Protein AF-A0A7Z7NKB2-F1 (afdb_monomer)

Foldseek 3Di:
DDAAPVRHHDAAQFWWAWPQRDFIWGFHDFFDDPLLCVLQVHDAGFTWIQTPQQGIDTQHPVNCVVTPIGTDGRGCHPVNVPPPDDPPPVVVSVVSNVLPQLFHADDQVCLQVQQADPQAFDDPVCCVNSLFRGHDPVGFGFDPDDPFFWKWFQDPVRDTFIWTFRGWTADPVAIKTWIHTNRTDIGIDHPVRIDTDPPTDDDDPDD

Mean predicted aligned error: 15.04 Å

Radius of gyration: 18.23 Å; Cα contacts (8 Å, |Δi|>4): 408; chains: 1; bounding box: 34×39×53 Å

Structure (mmCIF, N/CA/C/O backbone):
data_AF-A0A7Z7NKB2-F1
#
_entry.id   AF-A0A7Z7NKB2-F1
#
loop_
_atom_site.group_PDB
_atom_site.id
_atom_site.type_symbol
_atom_site.label_atom_id
_atom_site.label_alt_id
_atom_site.label_comp_id
_atom_site.label_asym_id
_atom_site.label_entity_id
_atom_site.label_seq_id
_atom_site.pdbx_PDB_ins_code
_atom_site.Cartn_x
_atom_site.Cartn_y
_atom_site.Cartn_z
_atom_site.occupancy
_atom_site.B_iso_or_equiv
_atom_site.auth_seq_id
_atom_site.auth_comp_id
_atom_site.auth_asym_id
_atom_site.auth_atom_id
_atom_site.pdbx_PDB_model_num
ATOM 1 N N . MET A 1 1 ? -0.019 18.387 18.626 1.00 79.75 1 MET A N 1
ATOM 2 C CA . MET A 1 1 ? -0.125 17.094 19.336 1.00 79.75 1 MET A CA 1
ATOM 3 C C . MET A 1 1 ? -1.423 16.463 18.887 1.00 79.75 1 MET A C 1
ATOM 5 O O . MET A 1 1 ? -2.431 17.154 18.945 1.00 79.75 1 MET A O 1
ATOM 9 N N . PHE A 1 2 ? -1.387 15.232 18.379 1.00 90.69 2 PHE A N 1
ATOM 10 C CA . PHE A 1 2 ? -2.592 14.541 17.922 1.00 90.69 2 PHE A CA 1
ATOM 11 C C . PHE A 1 2 ? -3.387 14.012 19.112 1.00 90.69 2 PHE A C 1
ATOM 13 O O . PHE A 1 2 ? -2.804 13.503 20.074 1.00 90.69 2 PHE A O 1
ATOM 20 N N . THR A 1 3 ? -4.705 14.154 19.047 1.00 93.75 3 THR A N 1
ATOM 21 C CA . THR A 1 3 ? -5.628 13.770 20.115 1.00 93.75 3 THR A CA 1
ATOM 22 C C . THR A 1 3 ? -6.795 12.978 19.552 1.00 93.75 3 THR A C 1
ATOM 24 O O . THR A 1 3 ? -7.215 13.221 18.421 1.00 93.75 3 THR A O 1
ATOM 27 N N . TYR A 1 4 ? -7.343 12.081 20.362 1.00 91.62 4 TYR A N 1
ATOM 28 C CA . TYR A 1 4 ? -8.638 11.461 20.113 1.00 91.62 4 TYR A CA 1
ATOM 29 C C . TYR A 1 4 ? -9.778 12.473 20.298 1.00 91.62 4 TYR A C 1
ATOM 31 O O . TYR A 1 4 ? -9.568 13.604 20.752 1.00 91.62 4 TYR A O 1
ATOM 39 N N . ALA A 1 5 ? -11.003 12.061 19.965 1.00 86.62 5 ALA A N 1
ATOM 40 C CA . ALA A 1 5 ? -12.199 12.899 20.075 1.00 86.62 5 ALA A CA 1
ATOM 41 C C . ALA A 1 5 ? -12.481 13.388 21.510 1.00 86.62 5 ALA A C 1
ATOM 43 O O . ALA A 1 5 ? -13.050 14.462 21.696 1.00 86.62 5 ALA A O 1
ATOM 44 N N . ASP A 1 6 ? -12.052 12.633 22.523 1.00 85.88 6 ASP A N 1
ATOM 45 C CA . ASP A 1 6 ? -12.157 13.011 23.938 1.00 85.88 6 ASP A CA 1
ATOM 46 C C . ASP A 1 6 ? -11.052 13.988 24.398 1.00 85.88 6 ASP A C 1
ATOM 48 O O . ASP A 1 6 ? -11.012 14.390 25.562 1.00 85.88 6 ASP A O 1
ATOM 52 N N . GLY A 1 7 ? -10.153 14.387 23.490 1.00 88.56 7 GLY A N 1
ATOM 53 C CA . GLY A 1 7 ? -9.024 15.276 23.755 1.00 88.56 7 GLY A CA 1
ATOM 54 C C . GLY A 1 7 ? -7.808 14.585 24.373 1.00 88.56 7 GLY A C 1
ATOM 55 O O . GLY A 1 7 ? -6.784 15.239 24.590 1.00 88.56 7 GLY A O 1
ATOM 56 N N . SER A 1 8 ? -7.873 13.280 24.649 1.00 87.75 8 SER A N 1
ATOM 57 C CA . SER A 1 8 ? -6.722 12.532 25.147 1.00 87.75 8 SER A CA 1
ATOM 58 C C . SER A 1 8 ? -5.667 12.348 24.040 1.00 87.75 8 SER A C 1
ATOM 60 O O . SER A 1 8 ? -6.007 12.259 22.859 1.00 87.75 8 SER 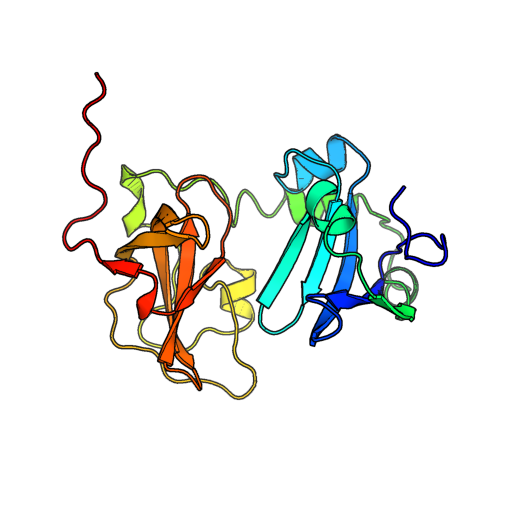A O 1
ATOM 62 N N . PRO A 1 9 ? -4.362 12.360 24.369 1.00 92.00 9 PRO A N 1
ATOM 63 C CA . PRO A 1 9 ? -3.309 12.285 23.361 1.00 92.00 9 PRO A CA 1
ATOM 64 C C . PRO A 1 9 ? -3.196 10.881 22.767 1.00 92.00 9 PRO A C 1
ATOM 66 O O . PRO A 1 9 ? -3.202 9.897 23.508 1.00 92.00 9 PRO A O 1
ATOM 69 N N . ILE A 1 10 ? -2.981 10.818 21.452 1.00 92.75 10 ILE A N 1
ATOM 70 C CA . ILE A 1 10 ? -2.652 9.577 20.738 1.00 92.75 10 ILE A CA 1
ATOM 71 C C . ILE A 1 10 ? -1.242 9.130 21.129 1.00 92.75 10 ILE A C 1
ATOM 73 O O . ILE A 1 10 ? -0.309 9.943 21.139 1.00 92.75 10 ILE A O 1
ATOM 77 N N . LYS A 1 11 ? -1.067 7.843 21.450 1.00 90.00 11 LYS A N 1
ATOM 78 C CA . LYS A 1 11 ? 0.213 7.271 21.887 1.00 90.00 11 LYS A CA 1
ATOM 79 C C . LYS A 1 11 ? 0.580 6.036 21.075 1.00 90.00 11 LYS A C 1
ATOM 81 O O . LYS A 1 11 ? -0.275 5.259 20.671 1.00 90.00 11 LYS A O 1
ATOM 86 N N . ALA A 1 12 ? 1.883 5.823 20.903 1.00 87.56 12 ALA A N 1
ATOM 87 C CA . ALA A 1 12 ? 2.394 4.570 20.360 1.00 87.56 12 ALA A CA 1
ATOM 88 C C . ALA A 1 12 ? 1.979 3.379 21.244 1.00 87.56 12 ALA A C 1
ATOM 90 O O . ALA A 1 12 ? 2.132 3.417 22.468 1.00 87.56 12 ALA A O 1
ATOM 91 N N . GLY A 1 13 ? 1.489 2.322 20.604 1.00 82.44 13 GLY A N 1
ATOM 92 C CA . GLY A 1 13 ? 0.904 1.132 21.214 1.00 82.44 13 GLY A CA 1
ATOM 93 C C . GLY A 1 13 ? -0.619 1.174 21.346 1.00 82.44 13 GLY A C 1
ATOM 94 O O . GLY A 1 13 ? -1.207 0.146 21.669 1.00 82.44 13 GLY A O 1
ATOM 95 N N . ASP A 1 14 ? -1.280 2.309 21.103 1.00 89.56 14 ASP A N 1
ATOM 96 C CA . ASP A 1 14 ? -2.742 2.366 21.169 1.00 89.56 14 ASP A CA 1
ATOM 97 C C . ASP A 1 14 ? -3.372 1.517 20.060 1.00 89.56 14 ASP A C 1
ATOM 99 O O . ASP A 1 14 ? -2.987 1.610 18.895 1.00 89.56 14 ASP A O 1
ATOM 103 N N . SER A 1 15 ? -4.354 0.697 20.429 1.00 89.69 15 SER A N 1
ATOM 104 C CA . SER A 1 15 ? -5.243 0.029 19.484 1.00 89.69 15 SER A CA 1
ATOM 105 C C . SER A 1 15 ? -6.349 0.996 19.086 1.00 89.69 15 SER A C 1
ATOM 107 O O . SER A 1 15 ? -7.015 1.587 19.943 1.00 89.69 15 SER A O 1
ATOM 109 N N . VAL A 1 16 ? -6.534 1.153 17.783 1.00 93.81 16 VAL A N 1
ATOM 110 C CA . VAL A 1 16 ? -7.451 2.120 17.186 1.00 93.81 16 VAL A CA 1
ATOM 111 C C . VAL A 1 16 ? -8.268 1.473 16.075 1.00 93.81 16 VAL A C 1
ATOM 113 O O . VAL A 1 16 ? -7.889 0.426 15.546 1.00 93.81 16 VAL A O 1
ATOM 116 N N . LEU A 1 17 ? -9.370 2.112 15.700 1.00 88.50 17 LEU A N 1
ATOM 117 C CA . LEU A 1 17 ? -10.083 1.818 14.464 1.00 88.50 17 LEU A CA 1
ATOM 118 C C . LEU A 1 17 ? -9.961 3.003 13.500 1.00 88.50 17 LEU A C 1
ATOM 120 O O . LEU A 1 17 ? -10.043 4.166 13.905 1.00 88.50 17 LEU A O 1
ATOM 124 N N . LEU A 1 18 ? -9.750 2.677 12.230 1.00 88.94 18 LEU A N 1
ATOM 125 C CA . LEU A 1 18 ? -9.771 3.567 11.076 1.00 88.94 18 LEU A CA 1
ATOM 126 C C . LEU A 1 18 ? -11.086 3.377 10.303 1.00 88.94 18 LEU A C 1
ATOM 128 O O . LEU A 1 18 ? -11.842 2.444 10.588 1.00 88.94 18 LEU A O 1
ATOM 132 N N . GLU A 1 19 ? -11.320 4.224 9.296 1.00 84.38 19 GLU A N 1
ATOM 133 C CA . GLU A 1 19 ? -12.417 4.065 8.327 1.00 84.38 19 GLU A CA 1
ATOM 134 C C . GLU A 1 19 ? -13.788 3.949 9.020 1.00 84.38 19 GLU A C 1
ATOM 136 O O . GLU A 1 19 ? -14.546 3.007 8.801 1.00 84.38 19 GLU A O 1
ATOM 141 N N . ASN A 1 20 ? -14.089 4.882 9.930 1.00 81.31 20 ASN A N 1
ATOM 142 C CA . ASN A 1 20 ? -15.309 4.896 10.757 1.00 81.31 20 ASN A CA 1
ATOM 143 C C . ASN A 1 20 ? -15.543 3.600 11.553 1.00 81.31 20 ASN A C 1
ATOM 145 O O . ASN A 1 20 ? -16.639 3.030 11.544 1.00 81.31 20 ASN A O 1
ATOM 149 N N . GLY A 1 21 ? -14.498 3.102 12.211 1.00 83.12 21 GLY A N 1
ATOM 150 C CA . GLY A 1 21 ? -14.627 1.959 13.110 1.00 83.12 21 GLY A CA 1
ATOM 151 C C . GLY A 1 21 ? -14.473 0.594 12.431 1.00 83.12 21 GLY A C 1
ATOM 152 O O . GLY A 1 21 ? -14.662 -0.432 13.084 1.00 83.12 21 GLY A O 1
ATOM 153 N N . GLN A 1 22 ? -14.165 0.549 11.132 1.00 82.25 22 GLN A N 1
ATOM 154 C CA . GLN A 1 22 ? -14.171 -0.697 10.361 1.00 82.25 22 GLN A CA 1
ATOM 155 C C . GLN A 1 22 ? -12.828 -1.422 10.371 1.00 82.25 22 GLN A C 1
ATOM 157 O O . GLN A 1 22 ? -12.798 -2.653 10.446 1.00 82.25 22 GLN A O 1
ATOM 162 N N . THR A 1 23 ? -11.727 -0.673 10.328 1.00 84.56 23 THR A N 1
ATOM 163 C CA . THR A 1 23 ? -10.404 -1.252 10.087 1.00 84.56 23 THR A CA 1
ATOM 164 C C . THR A 1 23 ? -9.530 -1.146 11.336 1.00 84.56 23 THR A C 1
ATOM 166 O O . THR A 1 23 ? -9.247 -0.037 11.788 1.00 84.56 23 THR A O 1
ATOM 169 N N . PRO A 1 24 ? -9.091 -2.266 11.939 1.00 86.38 24 PRO A N 1
ATOM 170 C CA . PRO A 1 24 ? -8.261 -2.236 13.137 1.00 86.38 24 PRO A CA 1
ATOM 171 C C . PRO A 1 24 ? -6.824 -1.821 12.822 1.00 86.38 24 PRO A C 1
ATOM 173 O O . PRO A 1 24 ? -6.223 -2.266 11.845 1.00 86.38 24 PRO A O 1
ATOM 176 N N . GLY A 1 25 ? -6.241 -1.012 13.701 1.00 90.19 25 GLY A N 1
ATOM 177 C CA . GLY A 1 25 ? -4.845 -0.605 13.632 1.00 90.19 25 GLY A CA 1
ATOM 178 C C . GLY A 1 25 ? -4.208 -0.483 15.011 1.00 90.19 25 GLY A C 1
ATOM 179 O O . GLY A 1 25 ? -4.882 -0.394 16.034 1.00 90.19 25 GLY A O 1
ATOM 180 N N . THR A 1 26 ? -2.882 -0.483 15.044 1.00 90.94 26 THR A N 1
ATOM 181 C CA . THR A 1 26 ? -2.083 -0.169 16.232 1.00 90.94 26 THR A CA 1
ATOM 182 C C . THR A 1 26 ? -1.174 1.004 15.920 1.00 90.94 26 THR A C 1
ATOM 184 O O . THR A 1 26 ? -0.452 0.973 14.928 1.00 90.94 26 THR A O 1
ATOM 187 N N . VAL A 1 27 ? -1.175 2.032 16.763 1.00 92.19 27 VAL A N 1
ATOM 188 C CA . VAL A 1 27 ? -0.286 3.183 16.597 1.00 92.19 27 VAL A CA 1
ATOM 189 C C . VAL A 1 27 ? 1.160 2.749 16.776 1.00 92.19 27 VAL A C 1
ATOM 191 O O . VAL A 1 27 ? 1.563 2.332 17.857 1.00 92.19 27 VAL A O 1
ATOM 194 N N . GLU A 1 28 ? 1.966 2.883 15.732 1.00 86.44 28 GLU A N 1
ATOM 195 C CA . GLU A 1 28 ? 3.385 2.539 15.776 1.00 86.44 28 GLU A CA 1
ATOM 196 C C . GLU A 1 28 ? 4.234 3.771 16.106 1.00 86.44 28 GLU A C 1
ATOM 198 O O . GLU A 1 28 ? 5.107 3.721 16.975 1.00 86.44 28 GLU A O 1
ATOM 203 N N . LEU A 1 29 ? 3.944 4.905 15.460 1.00 86.44 29 LEU A N 1
ATOM 204 C CA . LEU A 1 29 ? 4.694 6.146 15.637 1.00 86.44 29 LEU A CA 1
ATOM 205 C C . LEU A 1 29 ? 3.790 7.372 15.498 1.00 86.44 29 LEU A C 1
ATOM 207 O O . LEU A 1 29 ? 2.976 7.464 14.587 1.00 86.44 29 LEU A O 1
ATOM 211 N N . VAL A 1 30 ? 3.992 8.357 16.373 1.00 92.62 30 VAL A N 1
ATOM 212 C CA . VAL A 1 30 ? 3.403 9.695 16.243 1.00 92.62 30 VAL A CA 1
ATOM 213 C C . VAL A 1 30 ? 4.506 10.645 15.781 1.00 92.62 30 VAL A C 1
ATOM 215 O O . VAL A 1 30 ? 5.490 10.837 16.498 1.00 92.62 30 VAL A O 1
ATOM 218 N N . VAL A 1 31 ? 4.350 11.205 14.583 1.00 87.56 31 VAL A N 1
ATOM 219 C CA . VAL A 1 31 ? 5.349 12.023 13.885 1.00 87.56 31 VAL A CA 1
ATOM 220 C C . VAL A 1 31 ? 5.038 13.493 14.131 1.00 87.56 31 VAL A C 1
ATOM 222 O O . VAL A 1 31 ? 4.033 14.017 13.652 1.00 87.56 31 VAL A O 1
ATOM 225 N N . LEU A 1 32 ? 5.890 14.147 14.917 1.00 89.00 32 LEU A N 1
ATOM 226 C CA . LEU A 1 32 ? 5.725 15.532 15.366 1.00 89.00 32 LEU A CA 1
ATOM 227 C C . LEU A 1 32 ? 6.924 16.421 15.010 1.00 89.00 32 LEU A C 1
ATOM 229 O O . LEU A 1 32 ? 6.800 17.643 15.064 1.00 89.00 32 LEU A O 1
ATOM 233 N N . MET A 1 33 ? 8.077 15.828 14.689 1.00 87.50 33 MET A N 1
ATOM 234 C CA . MET A 1 33 ? 9.332 16.545 14.465 1.00 87.50 33 MET A CA 1
ATOM 235 C C . MET A 1 33 ? 9.821 16.400 13.017 1.00 87.50 33 MET A C 1
ATOM 237 O O . MET A 1 33 ? 9.766 15.298 12.470 1.00 87.50 33 MET A O 1
ATOM 241 N N . PRO A 1 34 ? 10.432 17.443 12.422 1.00 85.75 34 PRO A N 1
ATOM 242 C CA . PRO A 1 34 ? 11.014 17.356 11.079 1.00 85.75 34 PRO A CA 1
ATOM 243 C C . PRO A 1 34 ? 12.044 16.229 10.907 1.00 85.75 34 PRO A C 1
ATOM 245 O O . PRO A 1 34 ? 12.127 15.622 9.846 1.00 85.75 34 PRO A O 1
ATOM 248 N N . SER A 1 35 ? 12.809 15.901 11.953 1.00 76.25 35 SER A N 1
ATOM 249 C CA . SER A 1 35 ? 13.769 14.790 11.906 1.00 76.25 35 SER A CA 1
ATOM 250 C C . SER A 1 35 ? 13.098 13.417 11.816 1.00 76.25 35 SER A C 1
ATOM 252 O O . SER A 1 35 ? 13.668 12.497 11.244 1.00 76.25 35 SER A O 1
ATOM 254 N N . GLU A 1 36 ? 11.896 13.264 12.378 1.00 83.00 36 GLU A N 1
ATOM 255 C CA . GLU A 1 36 ? 11.105 12.031 12.270 1.00 83.00 36 GLU A CA 1
ATOM 256 C C . GLU A 1 36 ? 10.498 11.912 10.877 1.00 83.00 36 GLU A C 1
ATOM 258 O O . GLU A 1 36 ? 10.548 10.839 10.289 1.00 83.00 36 GLU A O 1
ATOM 263 N N . MET A 1 37 ? 9.998 13.027 10.338 1.00 81.19 37 MET A N 1
ATOM 264 C CA . MET A 1 37 ? 9.485 13.111 8.972 1.00 81.19 37 MET A CA 1
ATOM 265 C C . MET A 1 37 ? 10.546 12.711 7.944 1.00 81.19 37 MET A C 1
ATOM 267 O O . MET A 1 37 ? 10.305 11.846 7.106 1.00 81.19 37 MET A O 1
ATOM 271 N N . GLN A 1 38 ? 11.751 13.282 8.064 1.00 77.12 38 GLN A N 1
ATOM 272 C CA . GLN A 1 38 ? 12.882 12.955 7.198 1.00 77.12 38 GLN A CA 1
ATOM 273 C C . GLN A 1 38 ? 13.283 11.480 7.312 1.00 77.12 38 GLN A C 1
ATOM 275 O O . GLN A 1 38 ? 13.592 10.857 6.302 1.00 77.12 38 GLN A O 1
ATOM 280 N N . ALA A 1 39 ? 13.257 10.917 8.523 1.00 72.06 39 ALA A N 1
ATOM 281 C CA . ALA A 1 39 ? 13.640 9.528 8.756 1.00 72.06 39 ALA A CA 1
ATOM 282 C C . ALA A 1 39 ? 12.693 8.506 8.115 1.00 72.06 39 ALA A C 1
ATOM 284 O O . ALA A 1 39 ? 13.131 7.405 7.800 1.00 72.06 39 ALA A O 1
ATOM 285 N N . ILE A 1 40 ? 11.415 8.849 7.937 1.00 77.62 40 ILE A N 1
ATOM 286 C CA . ILE A 1 40 ? 10.418 7.953 7.332 1.00 77.62 40 ILE A CA 1
ATOM 287 C C . ILE A 1 40 ? 9.974 8.395 5.930 1.00 77.62 40 ILE A C 1
ATOM 289 O O . ILE A 1 40 ? 9.095 7.766 5.350 1.00 77.62 40 ILE A O 1
ATOM 293 N N . GLY A 1 41 ? 10.562 9.467 5.389 1.00 83.44 41 GLY A N 1
ATOM 294 C CA . GLY A 1 41 ? 10.284 9.953 4.037 1.00 83.44 41 GLY A CA 1
ATOM 295 C C . GLY A 1 41 ? 8.895 10.569 3.843 1.00 83.44 41 GLY A C 1
ATOM 296 O O . GLY A 1 41 ? 8.321 10.414 2.771 1.00 83.44 41 GLY A O 1
ATOM 297 N N . VAL A 1 42 ? 8.346 11.251 4.854 1.00 81.25 42 VAL A N 1
ATOM 298 C CA . VAL A 1 42 ? 7.051 11.957 4.754 1.00 81.25 42 VAL A CA 1
ATOM 299 C C . VAL A 1 42 ? 7.236 13.472 4.796 1.00 81.25 42 VAL A C 1
ATOM 301 O O . VAL A 1 42 ? 8.187 13.977 5.390 1.00 81.25 42 VAL A O 1
ATOM 304 N N . GLU A 1 43 ? 6.311 14.209 4.184 1.00 85.50 43 GLU A N 1
ATOM 305 C CA . GLU A 1 43 ? 6.386 15.675 4.069 1.00 85.50 43 GLU A CA 1
ATOM 306 C C . GLU A 1 43 ? 5.582 16.423 5.144 1.00 85.50 43 GLU A C 1
ATOM 308 O O . GLU A 1 43 ? 5.769 17.624 5.333 1.00 85.50 43 GLU A O 1
ATOM 313 N N . GLU A 1 44 ? 4.731 15.721 5.896 1.00 87.44 44 GLU A N 1
ATOM 314 C CA . GLU A 1 44 ? 3.826 16.317 6.884 1.00 87.44 44 GLU A CA 1
ATOM 315 C C . GLU A 1 44 ? 3.914 15.636 8.259 1.00 87.44 44 GLU A C 1
ATOM 317 O O . GLU A 1 44 ? 4.609 14.638 8.452 1.00 87.44 44 GLU A O 1
ATOM 322 N N . LEU A 1 45 ? 3.225 16.212 9.248 1.00 91.25 45 LEU A N 1
ATOM 323 C CA . LEU A 1 45 ? 3.009 15.586 10.551 1.00 91.25 45 LEU A CA 1
ATOM 324 C C . LEU A 1 45 ? 1.879 14.565 10.454 1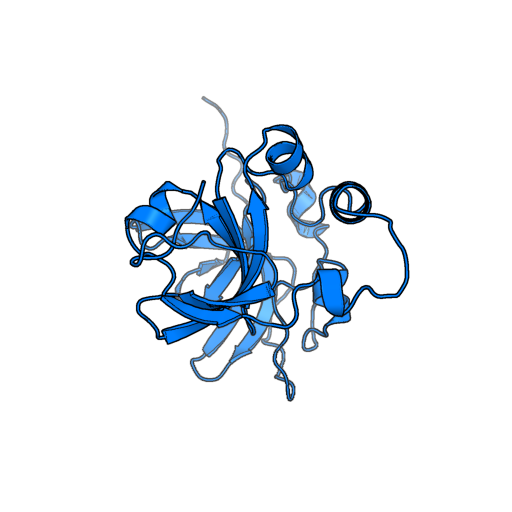.00 91.25 45 LEU A C 1
ATOM 326 O O . LEU A 1 45 ? 0.916 14.762 9.713 1.00 91.25 45 LEU A O 1
ATOM 330 N N . GLY A 1 46 ? 1.945 13.511 11.262 1.00 93.12 46 GLY A N 1
ATOM 331 C CA . GLY A 1 46 ? 0.942 12.458 11.182 1.00 93.12 46 GLY A CA 1
ATOM 332 C C . GLY A 1 46 ? 1.157 11.316 12.154 1.00 93.12 46 GLY A C 1
ATOM 333 O O . GLY A 1 46 ? 1.955 11.394 13.094 1.00 93.12 46 GLY A O 1
ATOM 334 N N . VAL A 1 47 ? 0.423 10.240 11.916 1.00 93.94 47 VAL A N 1
ATOM 335 C CA . VAL A 1 47 ? 0.458 9.021 12.718 1.00 93.94 47 VAL A CA 1
ATOM 336 C C . VAL A 1 47 ? 0.706 7.835 11.794 1.00 93.94 47 VAL A C 1
ATOM 338 O O . VAL A 1 47 ? -0.017 7.639 10.825 1.00 93.94 47 VAL A O 1
ATOM 341 N N . MET A 1 48 ? 1.730 7.043 12.101 1.00 91.56 48 MET A N 1
ATOM 342 C CA . MET A 1 48 ? 1.975 5.748 11.472 1.00 91.56 48 MET A CA 1
ATOM 343 C C . MET A 1 48 ? 1.266 4.662 12.277 1.00 91.56 48 MET A C 1
ATOM 345 O O . MET A 1 48 ? 1.420 4.582 13.501 1.00 91.56 48 MET A O 1
ATOM 349 N N . LEU A 1 49 ? 0.521 3.815 11.581 1.00 90.44 49 LEU A N 1
ATOM 350 C CA . LEU A 1 49 ? -0.253 2.715 12.135 1.00 90.44 49 LEU A CA 1
ATOM 351 C C . LEU A 1 49 ? 0.212 1.400 11.516 1.00 90.44 49 LEU A C 1
ATOM 353 O O . LEU A 1 49 ? 0.501 1.353 10.327 1.00 90.44 49 LEU A O 1
ATOM 357 N N . LEU A 1 50 ? 0.203 0.321 12.290 1.00 84.69 50 LEU A N 1
ATOM 358 C CA . LEU A 1 50 ? 0.218 -1.039 11.769 1.00 84.69 50 LEU A CA 1
ATOM 359 C C . LEU A 1 50 ? -1.225 -1.545 11.711 1.00 84.69 50 LEU A C 1
ATOM 361 O O . LEU A 1 50 ? -1.860 -1.702 12.752 1.00 84.69 50 LEU A O 1
ATOM 365 N N . SER A 1 51 ? -1.744 -1.802 10.518 1.00 83.62 51 SER A N 1
ATOM 366 C CA . SER A 1 51 ? -3.106 -2.284 10.291 1.00 83.62 51 SER A CA 1
ATOM 367 C C . SER A 1 51 ? -3.068 -3.542 9.424 1.00 83.62 51 SER A C 1
ATOM 369 O O . SER A 1 51 ? -2.984 -3.452 8.203 1.00 83.62 51 SER A O 1
ATOM 371 N N . PRO A 1 52 ? -3.058 -4.747 10.016 1.00 69.69 52 PRO A N 1
ATOM 372 C CA . PRO A 1 52 ? -3.178 -5.981 9.248 1.00 69.69 52 PRO A CA 1
ATOM 373 C C . PRO A 1 52 ? -4.537 -6.059 8.529 1.00 69.69 52 PRO A C 1
ATOM 375 O O . PRO A 1 52 ? -5.550 -5.706 9.134 1.00 69.69 52 PRO A O 1
ATOM 378 N N . PRO A 1 53 ? -4.598 -6.572 7.285 1.00 64.81 53 PRO A N 1
ATOM 379 C CA . PRO A 1 53 ? -3.505 -7.137 6.475 1.00 64.81 53 PRO A CA 1
ATOM 380 C C . PRO A 1 53 ? -2.686 -6.100 5.677 1.00 64.81 53 PRO A C 1
ATOM 382 O O . PRO A 1 53 ? -1.742 -6.470 4.986 1.00 64.81 53 PRO A O 1
ATOM 385 N N . PHE A 1 54 ? -3.037 -4.818 5.765 1.00 71.62 54 PHE A N 1
ATOM 386 C CA . PHE A 1 54 ? -2.514 -3.715 4.949 1.00 71.62 54 PHE A CA 1
ATOM 387 C C . PHE A 1 54 ? -1.088 -3.264 5.307 1.00 71.62 54 PHE A C 1
ATOM 389 O O . PHE A 1 54 ? -0.466 -2.522 4.554 1.00 71.62 54 PHE A O 1
ATOM 396 N N . GLY A 1 55 ? -0.549 -3.711 6.443 1.00 81.50 55 GLY A N 1
ATOM 397 C CA . GLY A 1 55 ? 0.803 -3.362 6.876 1.00 81.50 55 GLY A CA 1
ATOM 398 C C . GLY A 1 55 ? 0.861 -1.973 7.510 1.00 81.50 55 GLY A C 1
ATOM 399 O O . GLY A 1 55 ? 0.035 -1.648 8.362 1.00 81.50 55 GLY A O 1
ATOM 400 N N . ARG A 1 56 ? 1.881 -1.178 7.166 1.00 83.62 56 ARG A N 1
ATOM 401 C CA . ARG A 1 56 ? 2.081 0.163 7.733 1.00 83.62 56 ARG A CA 1
ATOM 402 C C . ARG A 1 56 ? 1.329 1.217 6.928 1.00 83.62 56 ARG A C 1
ATOM 404 O O . ARG A 1 56 ? 1.562 1.356 5.734 1.00 83.62 56 ARG A O 1
ATOM 411 N N . VAL A 1 57 ? 0.493 1.995 7.603 1.00 87.44 57 VAL A N 1
ATOM 412 C CA . VAL A 1 57 ? -0.324 3.062 7.021 1.00 87.44 57 VAL A CA 1
ATOM 413 C C . VAL A 1 57 ? 0.054 4.383 7.675 1.00 87.44 57 VAL A C 1
ATOM 415 O O . VAL A 1 57 ? -0.023 4.523 8.897 1.00 87.44 57 VAL A O 1
ATOM 418 N N . TYR A 1 58 ? 0.457 5.363 6.868 1.00 92.06 58 TYR A N 1
ATOM 419 C CA . TYR A 1 58 ? 0.748 6.709 7.344 1.00 92.06 58 TYR A CA 1
ATOM 420 C C . TYR A 1 58 ? -0.457 7.626 7.131 1.00 92.06 58 TYR A C 1
ATOM 422 O O . TYR A 1 58 ? -0.886 7.844 6.000 1.00 92.06 58 TYR A O 1
ATOM 430 N N . LEU A 1 59 ? -0.980 8.185 8.220 1.00 91.94 59 LEU A N 1
ATOM 431 C CA . LEU A 1 59 ? -2.091 9.128 8.201 1.00 91.94 59 LEU A CA 1
ATOM 432 C C . LEU A 1 59 ? -1.582 10.549 8.481 1.00 91.94 59 LEU A C 1
ATOM 434 O O . LEU A 1 59 ? -1.241 10.850 9.632 1.00 91.94 59 LEU A O 1
ATOM 438 N N . PRO A 1 60 ? -1.537 11.437 7.472 1.00 92.12 60 PRO A N 1
ATOM 439 C CA . PRO A 1 60 ? -1.176 12.834 7.678 1.00 92.12 60 PRO A CA 1
ATOM 440 C C . PRO A 1 60 ? -2.249 13.572 8.489 1.00 9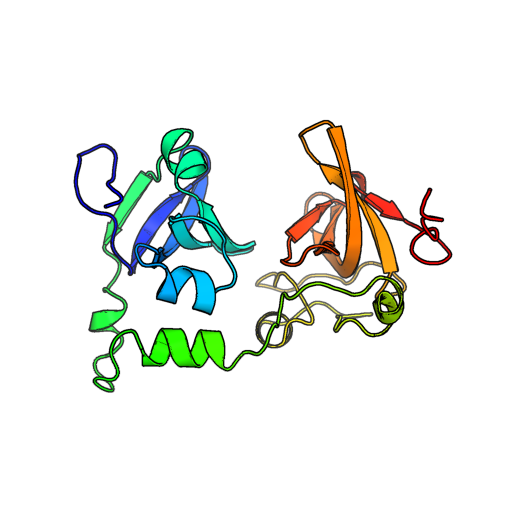2.12 60 PRO A C 1
ATOM 442 O O . PRO A 1 60 ? -3.408 13.153 8.572 1.00 92.12 60 PRO A O 1
ATOM 445 N N . GLU A 1 61 ? -1.881 14.717 9.063 1.00 90.88 61 GLU A N 1
ATOM 446 C CA . GLU A 1 61 ? -2.765 15.526 9.906 1.00 90.88 61 GLU A CA 1
ATOM 447 C C . GLU A 1 61 ? -4.100 15.862 9.234 1.00 90.88 61 GLU A C 1
ATOM 449 O O . GLU A 1 61 ? -5.150 15.790 9.876 1.00 90.88 61 GLU A O 1
ATOM 454 N N . TRP A 1 62 ? -4.087 16.212 7.946 1.00 89.81 62 TRP A N 1
ATOM 455 C CA . TRP A 1 62 ? -5.318 16.541 7.231 1.00 89.81 62 TRP A CA 1
ATOM 456 C C . TRP A 1 62 ? -6.283 15.347 7.166 1.00 89.81 62 TRP A C 1
ATOM 458 O O . TRP A 1 62 ? -7.495 15.549 7.267 1.00 89.81 62 TRP A O 1
ATOM 468 N N . SER A 1 63 ? -5.762 14.120 7.052 1.00 89.69 63 SER A N 1
ATOM 469 C CA . SER A 1 63 ? -6.561 12.890 7.012 1.00 89.69 63 SER A CA 1
ATOM 470 C C . SER A 1 63 ? -7.205 12.643 8.369 1.00 89.69 63 SER A C 1
ATOM 472 O O . SER A 1 63 ? -8.417 12.482 8.456 1.00 89.69 63 SER A O 1
ATOM 474 N N . LEU A 1 64 ? -6.414 12.743 9.441 1.00 89.19 64 LEU A N 1
ATOM 475 C CA . LEU A 1 64 ? -6.875 12.568 10.822 1.00 89.19 64 LEU A CA 1
ATOM 476 C C . LEU A 1 64 ? -7.926 13.607 11.243 1.00 89.19 64 LEU A C 1
ATOM 478 O O . LEU A 1 64 ? -8.747 13.344 12.117 1.00 89.19 64 LEU A O 1
ATOM 482 N N . ARG A 1 65 ? -7.915 14.804 10.641 1.00 86.88 65 ARG A N 1
ATOM 483 C CA . ARG A 1 65 ? -8.944 15.830 10.877 1.00 86.88 65 ARG A CA 1
ATOM 484 C C . ARG A 1 65 ? -10.269 15.516 10.188 1.00 86.88 65 ARG A C 1
ATOM 486 O O . ARG A 1 65 ? -11.310 15.938 10.685 1.00 86.88 65 ARG A O 1
ATOM 493 N N . ARG A 1 66 ? -10.231 14.854 9.030 1.00 87.44 66 ARG A N 1
ATOM 494 C CA . ARG A 1 66 ? -11.438 14.456 8.291 1.00 87.44 66 ARG A CA 1
ATOM 495 C C . ARG A 1 66 ? -12.041 13.185 8.868 1.00 87.44 66 ARG A C 1
ATOM 497 O O . ARG A 1 66 ? -13.257 13.111 8.996 1.00 87.44 66 ARG A O 1
ATOM 504 N N . GLU A 1 67 ? -11.184 12.240 9.226 1.00 88.69 67 GLU A N 1
ATOM 505 C CA . GLU A 1 67 ? -11.560 10.939 9.758 1.00 88.69 67 GLU A CA 1
ATOM 506 C C . GLU A 1 67 ? -10.681 10.617 10.978 1.00 88.69 67 GLU A C 1
ATOM 508 O O . GLU A 1 67 ? -9.580 10.073 10.848 1.00 88.69 67 GLU A O 1
ATOM 513 N N . PRO A 1 68 ? -11.116 11.044 12.178 1.00 90.69 68 PRO A N 1
ATOM 514 C CA . PRO A 1 68 ? -10.376 10.807 13.407 1.00 90.69 68 PRO A CA 1
ATOM 515 C C . PRO A 1 68 ? -10.300 9.321 13.745 1.00 90.69 68 PRO A C 1
ATOM 517 O O . PRO A 1 68 ? -11.265 8.582 13.571 1.00 90.69 68 PRO A O 1
ATOM 520 N N . LEU A 1 69 ? -9.170 8.907 14.314 1.00 93.06 69 LEU A N 1
ATOM 521 C CA . LEU A 1 69 ? -9.016 7.559 14.852 1.00 93.06 69 LEU A CA 1
ATOM 522 C C . LEU A 1 69 ? -9.956 7.338 16.035 1.00 93.06 69 LEU A C 1
ATOM 524 O O . LEU A 1 69 ? -10.019 8.160 16.956 1.00 93.06 69 LEU A O 1
ATOM 528 N N . GLU A 1 70 ? -10.627 6.192 16.045 1.00 91.81 70 GLU A N 1
ATOM 529 C CA . GLU A 1 70 ? -11.423 5.760 17.186 1.00 91.81 70 GLU A CA 1
ATOM 530 C C . GLU A 1 70 ? -10.542 4.968 18.148 1.00 91.81 70 GLU A C 1
ATOM 532 O O . GLU A 1 70 ? -9.948 3.953 17.788 1.00 91.81 70 GLU A O 1
ATOM 537 N N . PHE A 1 71 ? -10.439 5.438 19.388 1.00 92.88 71 PHE A N 1
ATOM 538 C CA . PHE A 1 71 ? -9.689 4.742 20.426 1.00 92.88 71 PHE A CA 1
ATOM 539 C C . PHE A 1 71 ? -10.417 3.463 20.859 1.00 92.88 71 PHE A C 1
ATOM 541 O O . PHE A 1 71 ? -11.589 3.512 21.231 1.00 92.88 71 PHE A O 1
ATOM 548 N N . VAL A 1 72 ? -9.707 2.331 20.875 1.00 89.06 72 VAL A N 1
ATOM 549 C CA . VAL A 1 72 ? -10.233 1.050 21.378 1.00 89.06 72 VAL A CA 1
ATOM 550 C C . VAL A 1 72 ? -9.658 0.741 22.751 1.00 89.06 72 VAL A C 1
ATOM 552 O O . VAL A 1 72 ? -10.388 0.509 23.715 1.00 89.06 72 VAL A O 1
ATOM 555 N N . SER A 1 73 ? -8.333 0.703 22.844 1.00 84.06 73 SER A N 1
ATOM 556 C CA . SER A 1 73 ? -7.630 0.386 24.079 1.00 84.06 73 SER A CA 1
ATOM 557 C C . SER A 1 73 ? -6.183 0.845 24.004 1.00 84.06 73 SER A C 1
ATOM 559 O O . SER A 1 73 ? -5.593 0.986 22.934 1.00 84.06 73 SER A O 1
ATOM 561 N N . HIS A 1 74 ? -5.572 1.038 25.167 1.00 81.50 74 HIS A N 1
ATOM 562 C CA . HIS A 1 74 ? -4.122 1.071 25.229 1.00 81.50 74 HIS A CA 1
ATOM 563 C C . HIS A 1 74 ? -3.627 -0.363 25.043 1.00 81.50 74 HIS A C 1
ATOM 565 O O . HIS A 1 74 ? -3.963 -1.242 25.842 1.00 81.50 74 HIS A O 1
ATOM 571 N N . GLY A 1 75 ? -2.823 -0.613 24.012 1.00 61.16 75 GLY A N 1
ATOM 572 C CA . GLY A 1 75 ? -1.982 -1.800 24.011 1.00 61.16 75 GLY A CA 1
ATOM 573 C C . GLY A 1 75 ? -0.929 -1.685 25.117 1.00 61.16 75 GLY A C 1
ATOM 574 O O . GLY A 1 75 ? -0.725 -0.596 25.675 1.00 61.16 75 GLY A O 1
ATOM 575 N N . PRO A 1 76 ? -0.218 -2.776 25.455 1.00 50.47 76 PRO A N 1
ATOM 576 C CA . PRO A 1 76 ? 1.048 -2.612 26.147 1.00 50.47 76 PRO A CA 1
ATOM 577 C C . PRO A 1 76 ? 1.847 -1.621 25.307 1.00 50.47 76 PRO A C 1
ATOM 579 O O . PRO A 1 76 ? 2.068 -1.856 24.119 1.00 50.47 76 PRO A O 1
ATOM 582 N N . SER A 1 77 ? 2.197 -0.471 25.892 1.00 44.38 77 SER A N 1
ATOM 583 C CA . SER A 1 77 ? 3.021 0.511 25.187 1.00 44.38 77 SER A CA 1
ATOM 584 C C . SER A 1 77 ? 4.184 -0.248 24.546 1.00 44.38 77 SER A C 1
ATOM 586 O O . SER A 1 77 ? 4.706 -1.177 25.169 1.00 44.38 77 SER A O 1
ATOM 588 N N . ALA A 1 78 ? 4.621 0.110 23.340 1.00 42.88 78 ALA A N 1
ATOM 589 C CA . ALA A 1 78 ? 5.844 -0.484 22.791 1.00 42.88 78 ALA A CA 1
ATOM 590 C C . ALA A 1 78 ? 6.999 -0.413 23.827 1.00 42.88 78 ALA A C 1
ATOM 592 O O . ALA A 1 78 ? 7.822 -1.314 23.912 1.00 42.88 78 ALA A O 1
ATOM 593 N N . LEU A 1 79 ? 6.960 0.575 24.733 1.00 38.25 79 LEU A N 1
ATOM 594 C CA . LEU A 1 79 ? 7.822 0.727 25.913 1.00 38.25 79 LEU A CA 1
ATOM 595 C C . LEU A 1 79 ? 7.729 -0.386 26.989 1.00 38.25 79 LEU A C 1
ATOM 597 O O . LEU A 1 79 ? 8.665 -0.532 27.765 1.00 38.25 79 LEU A O 1
ATOM 601 N N . GLN A 1 80 ? 6.645 -1.159 27.083 1.00 38.38 80 GLN A N 1
ATOM 602 C CA . GLN A 1 80 ? 6.471 -2.257 28.052 1.00 38.38 80 GLN A CA 1
ATOM 603 C C . GLN A 1 80 ? 6.844 -3.632 27.489 1.00 38.38 80 GLN A C 1
ATOM 605 O O . GLN A 1 80 ? 7.306 -4.481 28.246 1.00 38.38 80 GLN A O 1
ATOM 610 N N . LEU A 1 81 ? 6.694 -3.854 26.179 1.00 40.66 81 LEU A N 1
ATOM 611 C CA . LEU A 1 81 ? 7.232 -5.053 25.517 1.00 40.66 81 LEU A CA 1
ATOM 612 C C . LEU A 1 81 ? 8.761 -4.967 25.348 1.00 40.66 81 LEU A C 1
ATOM 614 O O . LEU A 1 81 ? 9.434 -5.991 25.275 1.00 40.66 81 LEU A O 1
ATOM 618 N N . ILE A 1 82 ? 9.317 -3.752 25.392 1.00 41.28 82 ILE A N 1
ATOM 619 C CA . ILE A 1 82 ? 10.755 -3.455 25.398 1.00 41.28 82 ILE A CA 1
ATOM 620 C C . ILE A 1 82 ? 11.234 -3.245 26.851 1.00 41.28 82 ILE A C 1
ATOM 622 O O . ILE A 1 82 ? 11.805 -2.223 27.213 1.00 41.28 82 ILE A O 1
ATOM 626 N N . GLN A 1 83 ? 11.025 -4.237 27.723 1.00 36.91 83 GLN A N 1
ATOM 627 C CA . GLN A 1 83 ? 11.898 -4.432 28.898 1.00 36.91 83 GLN A CA 1
ATOM 628 C C . GLN A 1 83 ? 13.117 -5.306 28.548 1.00 36.91 83 GLN A C 1
ATOM 630 O O . GLN A 1 83 ? 13.673 -6.003 29.394 1.00 36.91 83 GLN A O 1
ATOM 635 N N . ALA A 1 84 ? 13.565 -5.225 27.294 1.00 37.47 84 ALA A N 1
ATOM 636 C CA . ALA A 1 84 ? 14.905 -5.588 26.870 1.00 37.47 84 ALA A CA 1
ATOM 637 C C . ALA A 1 84 ? 15.469 -4.429 26.031 1.00 37.47 84 ALA A C 1
ATOM 639 O O . ALA A 1 84 ? 15.227 -4.325 24.835 1.00 37.47 84 ALA A O 1
ATOM 640 N N . ASP A 1 85 ? 16.230 -3.591 26.730 1.00 42.34 85 ASP A N 1
ATOM 641 C CA . ASP A 1 85 ? 17.162 -2.571 26.245 1.00 42.34 85 ASP A CA 1
ATOM 642 C C . ASP A 1 85 ? 16.652 -1.137 25.979 1.00 42.34 85 ASP A C 1
ATOM 644 O O . ASP A 1 85 ? 15.641 -0.862 25.340 1.00 42.34 85 ASP A O 1
ATOM 648 N N . ALA A 1 86 ? 17.409 -0.185 26.521 1.00 38.88 86 ALA A N 1
ATOM 649 C CA . ALA A 1 86 ? 17.059 1.213 26.755 1.00 38.88 86 ALA A CA 1
ATOM 650 C C . ALA A 1 86 ? 17.428 2.152 25.582 1.00 38.88 86 ALA A C 1
ATOM 652 O O . ALA A 1 86 ? 17.826 3.299 25.797 1.00 38.88 86 ALA A O 1
ATOM 653 N N . ALA A 1 87 ? 17.279 1.704 24.330 1.00 44.12 87 ALA A N 1
ATOM 654 C CA . ALA A 1 87 ? 17.625 2.462 23.114 1.00 44.12 87 ALA A CA 1
ATOM 655 C C . ALA A 1 87 ? 16.396 3.157 22.483 1.00 44.12 87 ALA A C 1
ATOM 657 O O . ALA A 1 87 ? 15.965 2.907 21.358 1.00 44.12 87 ALA A O 1
ATOM 658 N N . SER A 1 88 ? 15.818 4.048 23.278 1.00 58.62 88 SER A N 1
ATOM 659 C CA . SER A 1 88 ? 14.564 4.777 23.073 1.00 58.62 88 SER A CA 1
ATOM 660 C C . SER A 1 88 ? 14.532 5.611 21.783 1.00 58.62 88 SER A C 1
ATOM 662 O O . SER A 1 88 ? 15.324 6.538 21.641 1.00 58.62 88 SER A O 1
ATOM 664 N N . LYS A 1 89 ? 13.565 5.346 20.889 1.00 49.34 89 LYS A N 1
ATOM 665 C CA . LYS A 1 89 ? 13.135 6.162 19.724 1.00 49.34 89 LYS A CA 1
ATOM 666 C C . LYS A 1 89 ? 14.172 6.415 18.620 1.00 49.34 89 LYS A C 1
ATOM 668 O O . LYS A 1 89 ? 13.855 6.22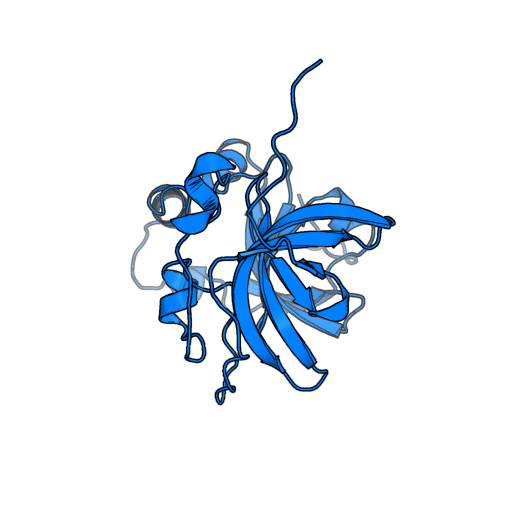5 17.455 1.00 49.34 89 LYS A O 1
ATOM 673 N N . LEU A 1 90 ? 15.402 6.781 18.959 1.00 45.84 90 LEU A N 1
ATOM 674 C CA . LEU A 1 90 ? 16.506 6.934 18.020 1.00 45.84 90 LEU A CA 1
ATOM 675 C C . LEU A 1 90 ? 16.923 5.587 17.421 1.00 45.84 90 LEU A C 1
ATOM 677 O O . LEU A 1 90 ? 17.219 5.550 16.241 1.00 45.84 90 LEU A O 1
ATOM 681 N N . GLY A 1 91 ? 16.868 4.487 18.181 1.00 49.25 91 GLY A N 1
ATOM 682 C CA . GLY A 1 91 ? 17.095 3.141 17.642 1.00 49.25 91 GLY A CA 1
ATOM 683 C C . GLY A 1 91 ? 16.019 2.719 16.638 1.00 49.25 91 GLY A C 1
ATOM 684 O O . GLY A 1 91 ? 16.335 2.117 15.620 1.00 49.25 91 GLY A O 1
ATOM 685 N N . LEU A 1 92 ? 14.761 3.122 16.864 1.00 50.88 92 LEU A N 1
ATOM 686 C CA . LEU A 1 92 ? 13.671 2.936 15.901 1.00 50.88 92 LEU A CA 1
ATOM 687 C C . LEU A 1 92 ? 13.893 3.804 14.653 1.00 50.88 92 LEU A C 1
ATOM 689 O O . LEU A 1 92 ? 13.818 3.303 13.544 1.00 50.88 92 LEU A O 1
ATOM 693 N N . ILE A 1 93 ? 14.233 5.085 14.826 1.00 48.09 93 ILE A N 1
ATOM 694 C CA . ILE A 1 93 ? 14.552 6.024 13.736 1.00 48.09 93 ILE A CA 1
ATOM 695 C C . ILE A 1 93 ? 15.791 5.584 12.946 1.00 48.09 93 ILE A C 1
ATOM 697 O O . ILE A 1 93 ? 15.828 5.752 11.737 1.00 48.09 93 ILE A O 1
ATOM 701 N N . GLN A 1 94 ? 16.794 5.005 13.603 1.00 46.81 94 GLN A N 1
ATOM 702 C CA . GLN A 1 94 ? 17.996 4.467 12.969 1.00 46.81 94 GLN A CA 1
ATOM 703 C C . GLN A 1 94 ? 17.722 3.128 12.288 1.00 46.81 94 GLN A C 1
ATOM 705 O O . GLN A 1 94 ? 18.272 2.901 11.225 1.00 46.81 94 GLN A O 1
ATOM 710 N N . ALA A 1 95 ? 16.851 2.271 12.826 1.00 46.38 95 ALA A N 1
ATOM 711 C CA . ALA A 1 95 ? 16.384 1.080 12.118 1.00 46.38 95 ALA A CA 1
ATOM 712 C C . ALA A 1 95 ? 15.535 1.454 10.888 1.00 46.38 95 ALA A C 1
ATOM 714 O O . ALA A 1 95 ? 15.705 0.863 9.828 1.00 46.38 95 ALA A O 1
ATOM 715 N N . LEU A 1 96 ? 14.684 2.480 11.001 1.00 47.41 96 LEU A N 1
ATOM 716 C CA . LEU A 1 96 ? 13.903 3.043 9.893 1.00 47.41 96 LEU A CA 1
ATOM 717 C C . LEU A 1 96 ? 14.800 3.741 8.856 1.00 47.41 96 LEU A C 1
ATOM 719 O O . LEU A 1 96 ? 14.589 3.572 7.663 1.00 47.41 96 LEU A O 1
ATOM 723 N N . GLY A 1 97 ? 15.831 4.462 9.302 1.00 40.28 97 GLY A N 1
ATOM 724 C CA . GLY A 1 97 ? 16.801 5.154 8.451 1.00 40.28 97 GLY A CA 1
ATOM 725 C C . GLY A 1 97 ? 17.918 4.266 7.889 1.00 40.28 97 GLY A C 1
ATOM 726 O O . GLY A 1 97 ? 18.567 4.666 6.934 1.00 40.28 97 GLY A O 1
ATOM 727 N N . ALA A 1 98 ? 18.151 3.078 8.455 1.00 43.62 98 ALA A N 1
ATOM 728 C CA . ALA A 1 98 ? 19.093 2.080 7.936 1.00 43.62 98 ALA A CA 1
ATOM 729 C C . ALA A 1 98 ? 18.431 1.079 6.969 1.00 43.62 98 ALA A C 1
ATOM 731 O O . ALA A 1 98 ? 19.134 0.330 6.294 1.00 43.62 98 ALA A O 1
ATOM 732 N N . MET A 1 99 ? 17.094 1.074 6.866 1.00 44.31 99 MET A N 1
ATOM 733 C CA . MET A 1 99 ? 16.354 0.464 5.756 1.00 44.31 99 MET A CA 1
ATOM 734 C C . MET A 1 99 ? 16.341 1.440 4.573 1.00 44.31 99 MET A C 1
ATOM 736 O O . MET A 1 99 ? 15.296 2.002 4.248 1.00 44.31 99 MET A O 1
ATOM 740 N N . ASP A 1 100 ? 17.510 1.681 3.970 1.00 45.19 100 ASP A N 1
ATOM 741 C CA . ASP A 1 100 ? 17.679 2.588 2.830 1.00 45.19 100 ASP A CA 1
ATOM 742 C C . ASP A 1 100 ? 16.550 2.402 1.804 1.00 45.19 100 ASP A C 1
ATOM 744 O O . ASP A 1 100 ? 16.478 1.409 1.083 1.00 45.19 100 ASP A O 1
ATOM 748 N N . ASN A 1 101 ? 15.648 3.384 1.766 1.00 64.31 101 ASN A N 1
ATOM 749 C CA . ASN A 1 101 ? 14.718 3.642 0.678 1.00 64.31 101 ASN A CA 1
ATOM 750 C C . ASN A 1 101 ? 13.893 2.427 0.201 1.00 64.31 101 ASN A C 1
ATOM 752 O O . ASN A 1 101 ? 13.621 2.318 -0.998 1.00 64.31 101 ASN A O 1
ATOM 756 N N . LEU A 1 102 ? 13.469 1.528 1.110 1.00 69.38 102 LEU A N 1
ATOM 757 C CA . LEU A 1 102 ? 12.710 0.319 0.742 1.00 69.38 102 LEU A CA 1
ATOM 758 C C . LEU A 1 102 ? 11.539 0.665 -0.178 1.00 69.38 102 LEU A C 1
ATOM 760 O O . LEU A 1 102 ? 11.348 0.022 -1.203 1.00 69.38 102 LEU A O 1
ATOM 764 N N . TRP A 1 103 ? 10.827 1.745 0.153 1.00 81.06 103 TRP A N 1
ATOM 765 C CA . TRP A 1 103 ? 9.703 2.298 -0.600 1.00 81.06 103 TRP A CA 1
ATOM 766 C C . TRP A 1 103 ? 10.047 3.619 -1.296 1.00 81.06 103 TRP A C 1
ATOM 768 O O . TRP A 1 103 ? 9.196 4.476 -1.479 1.00 81.06 103 TRP A O 1
ATOM 778 N N . GLY A 1 104 ? 11.305 3.808 -1.681 1.00 81.38 104 GLY A N 1
ATOM 779 C CA . GLY A 1 104 ? 11.756 5.006 -2.376 1.00 81.38 104 GLY A CA 1
ATOM 780 C C . GLY A 1 104 ? 11.133 5.230 -3.746 1.00 81.38 104 GLY A C 1
ATOM 781 O O . GLY A 1 104 ? 10.465 4.360 -4.309 1.00 81.38 104 GLY A O 1
ATOM 782 N N . ARG A 1 105 ? 11.416 6.402 -4.317 1.00 85.62 105 ARG A N 1
ATOM 783 C CA . ARG A 1 105 ? 11.136 6.703 -5.726 1.00 85.62 105 ARG A CA 1
ATOM 784 C C . ARG A 1 105 ? 11.656 5.580 -6.627 1.00 85.62 105 ARG A C 1
ATOM 786 O O . ARG A 1 105 ? 12.793 5.135 -6.476 1.00 85.62 105 ARG A O 1
ATOM 793 N N . VAL A 1 106 ? 10.835 5.177 -7.591 1.00 85.06 106 VAL A N 1
ATOM 794 C CA . VAL A 1 106 ? 11.236 4.257 -8.657 1.00 85.06 106 VAL A CA 1
ATOM 795 C C . VAL A 1 106 ? 11.573 5.089 -9.887 1.00 85.06 106 VAL A C 1
ATOM 797 O O . VAL A 1 106 ? 10.769 5.899 -10.343 1.00 85.06 106 VAL A O 1
ATOM 800 N N . GLU A 1 107 ? 12.773 4.916 -10.430 1.00 86.75 107 GLU A N 1
ATOM 801 C CA . GLU A 1 107 ? 13.129 5.536 -11.704 1.00 86.75 107 GLU A CA 1
ATOM 802 C C . GLU A 1 107 ? 12.425 4.806 -12.851 1.00 86.75 107 GLU A C 1
ATOM 804 O O . GLU A 1 107 ? 12.503 3.580 -12.942 1.00 86.75 107 GLU A O 1
ATOM 809 N N . GLU A 1 108 ? 11.784 5.553 -13.759 1.00 86.50 108 GLU A N 1
ATOM 810 C CA . GLU A 1 108 ? 11.074 4.982 -14.913 1.00 86.50 108 GLU A CA 1
ATOM 811 C C . GLU A 1 108 ? 11.948 4.013 -15.709 1.00 86.50 108 GLU A C 1
ATOM 813 O O . GLU A 1 108 ? 11.466 2.970 -16.114 1.00 86.50 108 GLU A O 1
ATOM 818 N N . ALA A 1 109 ? 13.237 4.302 -15.897 1.00 87.12 109 ALA A N 1
ATOM 819 C CA . ALA A 1 109 ? 14.145 3.432 -16.646 1.00 87.12 109 ALA A CA 1
ATOM 820 C C . ALA A 1 109 ? 14.489 2.113 -15.922 1.00 87.12 109 ALA A C 1
ATOM 822 O O . ALA A 1 109 ? 14.932 1.160 -16.561 1.00 87.12 109 ALA A O 1
ATOM 823 N N . CYS A 1 110 ? 14.284 2.049 -14.606 1.00 87.94 110 CYS A N 1
ATOM 824 C CA . CYS A 1 110 ? 14.713 0.950 -13.740 1.00 87.94 110 CYS A CA 1
ATOM 825 C C . CYS A 1 110 ? 13.544 0.069 -13.265 1.00 87.94 110 CYS A C 1
ATOM 827 O O . CYS A 1 110 ? 13.756 -0.830 -12.448 1.00 87.94 110 CYS A O 1
ATOM 829 N N . TRP A 1 111 ? 12.324 0.286 -13.774 1.00 92.38 111 TRP A N 1
ATOM 830 C CA . TRP A 1 111 ? 11.105 -0.403 -13.327 1.00 92.38 111 TRP A CA 1
ATOM 831 C C . TRP A 1 111 ? 11.228 -1.935 -13.313 1.00 92.38 111 TRP A C 1
ATOM 833 O O . TRP A 1 111 ? 10.730 -2.592 -12.402 1.00 92.38 111 TRP A O 1
ATOM 843 N N . SER A 1 112 ? 11.936 -2.518 -14.285 1.00 93.31 112 SER A N 1
ATOM 844 C CA . SER A 1 112 ? 12.083 -3.972 -14.424 1.00 93.31 112 SER A CA 1
ATOM 845 C C . SER A 1 112 ? 12.991 -4.600 -13.365 1.00 93.31 112 SER A C 1
ATOM 847 O O . SER A 1 112 ? 13.049 -5.820 -13.247 1.00 93.31 112 SER A O 1
ATOM 849 N N . SER A 1 113 ? 13.731 -3.776 -12.622 1.00 91.69 113 SER A N 1
ATOM 850 C CA . SER A 1 113 ? 14.647 -4.204 -11.559 1.00 91.69 113 SER A CA 1
ATOM 851 C C . SER A 1 113 ? 14.051 -4.075 -10.156 1.00 91.69 113 SER A C 1
ATOM 853 O O . SER A 1 113 ? 14.704 -4.441 -9.180 1.00 91.69 113 SER A O 1
ATOM 855 N N . VAL A 1 114 ? 12.818 -3.566 -10.044 1.00 92.19 114 VAL A N 1
ATOM 856 C CA . VAL A 1 114 ? 12.144 -3.393 -8.755 1.00 92.19 114 VAL A CA 1
ATOM 857 C C . VAL A 1 114 ? 11.974 -4.762 -8.071 1.00 92.19 114 VAL A C 1
ATOM 859 O O . VAL A 1 114 ? 11.516 -5.716 -8.717 1.00 92.19 114 VAL A O 1
ATOM 862 N N . PRO A 1 115 ? 12.338 -4.891 -6.778 1.00 93.94 115 PRO A N 1
ATOM 863 C CA . PRO A 1 115 ? 12.110 -6.113 -6.013 1.00 93.94 115 PRO A CA 1
ATOM 864 C C . PRO A 1 115 ? 10.631 -6.513 -6.031 1.00 93.94 115 PRO A C 1
ATOM 866 O O . PRO A 1 115 ? 9.756 -5.676 -5.822 1.00 93.94 115 PRO A O 1
ATOM 869 N N . HIS A 1 116 ? 10.353 -7.788 -6.293 1.00 96.69 116 HIS A N 1
ATOM 870 C CA . HIS A 1 116 ? 8.993 -8.292 -6.484 1.00 96.69 116 HIS A CA 1
ATOM 871 C C . HIS A 1 116 ? 8.880 -9.768 -6.074 1.00 96.69 116 HIS A C 1
ATOM 873 O O . HIS A 1 116 ? 9.889 -10.468 -5.921 1.00 96.69 116 HIS A O 1
ATOM 879 N N . VAL A 1 117 ? 7.647 -10.247 -5.922 1.00 95.69 117 VAL A N 1
ATOM 880 C CA . VAL A 1 117 ? 7.307 -11.665 -5.762 1.00 95.69 117 VAL A CA 1
ATOM 881 C C . VAL A 1 117 ? 6.569 -12.134 -7.012 1.00 95.69 117 VAL A C 1
ATOM 883 O O . VAL A 1 117 ? 5.565 -11.546 -7.395 1.00 95.69 117 VAL A O 1
ATOM 886 N N . ALA A 1 118 ? 7.048 -13.212 -7.636 1.00 92.94 118 ALA A N 1
ATOM 887 C CA . ALA A 1 118 ? 6.412 -13.840 -8.793 1.00 92.94 118 ALA A CA 1
ATOM 888 C C . ALA A 1 118 ? 6.218 -15.346 -8.570 1.00 92.94 118 ALA A C 1
ATOM 890 O O . ALA A 1 118 ? 7.038 -15.993 -7.916 1.00 92.94 118 ALA A O 1
ATOM 891 N N . HIS A 1 119 ? 5.152 -15.899 -9.156 1.00 92.12 119 HIS A N 1
ATOM 892 C CA . HIS A 1 119 ? 4.849 -17.340 -9.204 1.00 92.12 119 HIS A CA 1
ATOM 893 C C . HIS A 1 119 ? 4.679 -18.044 -7.847 1.00 92.12 119 HIS A C 1
ATOM 895 O O . HIS A 1 119 ? 4.719 -19.272 -7.773 1.00 92.12 119 HIS A O 1
ATOM 901 N N . ARG A 1 120 ? 4.482 -17.285 -6.770 1.00 95.81 120 ARG A N 1
ATOM 902 C CA . ARG A 1 120 ? 4.153 -17.793 -5.436 1.00 95.81 120 ARG A CA 1
ATOM 903 C C . ARG A 1 120 ? 3.456 -16.706 -4.611 1.00 95.81 120 ARG A C 1
ATOM 905 O O . ARG A 1 120 ? 3.652 -15.531 -4.917 1.00 95.81 120 ARG A O 1
ATOM 912 N N . PRO A 1 121 ? 2.721 -17.072 -3.552 1.00 93.38 121 PRO A N 1
ATOM 913 C CA . PRO A 1 121 ? 2.264 -16.120 -2.549 1.00 93.38 121 PRO A CA 1
ATOM 914 C C . PRO A 1 121 ? 3.437 -15.421 -1.859 1.00 93.38 121 PRO A C 1
ATOM 916 O O . PRO A 1 121 ? 4.523 -16.003 -1.691 1.00 93.38 121 PRO A O 1
ATOM 919 N N . ALA A 1 122 ? 3.215 -14.183 -1.439 1.00 91.62 122 ALA A N 1
ATOM 920 C CA . ALA A 1 122 ? 4.122 -13.458 -0.575 1.00 91.62 122 ALA A CA 1
ATOM 921 C C . ALA A 1 122 ? 4.176 -14.090 0.819 1.00 91.62 122 ALA A C 1
ATOM 923 O O . ALA A 1 122 ? 3.244 -14.738 1.293 1.00 91.62 122 ALA A O 1
ATOM 924 N N . THR A 1 123 ? 5.302 -13.876 1.487 1.00 89.44 123 THR A N 1
ATOM 925 C CA . THR A 1 123 ? 5.531 -14.222 2.889 1.00 89.44 123 THR A CA 1
ATOM 926 C C . THR A 1 123 ? 5.761 -12.951 3.701 1.00 89.44 123 THR A C 1
ATOM 928 O O . THR A 1 123 ? 6.059 -11.894 3.144 1.00 89.44 123 THR A O 1
ATOM 931 N N . GLU A 1 124 ? 5.712 -13.045 5.030 1.00 82.88 124 GLU A N 1
ATOM 932 C CA . GLU A 1 124 ? 6.090 -11.927 5.913 1.00 82.88 124 GLU A CA 1
ATOM 933 C C . GLU A 1 124 ? 7.520 -11.418 5.644 1.00 82.88 124 GLU A C 1
ATOM 935 O O . GLU A 1 124 ? 7.789 -10.215 5.723 1.00 82.88 124 GLU A O 1
ATOM 940 N N . ALA A 1 125 ? 8.437 -12.315 5.265 1.00 82.00 125 ALA A N 1
ATOM 941 C CA . ALA A 1 125 ? 9.799 -11.950 4.883 1.00 82.00 125 ALA A CA 1
ATOM 942 C C . ALA A 1 125 ? 9.830 -11.116 3.593 1.00 82.00 125 ALA A C 1
ATOM 944 O O . ALA A 1 125 ? 10.573 -10.145 3.508 1.00 82.00 125 ALA A O 1
ATOM 945 N N . ASP A 1 126 ? 8.980 -11.421 2.609 1.00 86.75 126 ASP A N 1
ATOM 946 C CA . ASP A 1 126 ? 8.912 -10.634 1.371 1.00 86.75 126 ASP A CA 1
ATOM 947 C C . ASP A 1 126 ? 8.415 -9.212 1.601 1.00 86.75 126 ASP A C 1
ATOM 949 O O . ASP A 1 126 ? 8.905 -8.290 0.950 1.00 86.75 126 ASP A O 1
ATOM 953 N N . VAL A 1 127 ? 7.481 -9.029 2.536 1.00 82.50 127 VAL A N 1
ATOM 954 C CA . VAL A 1 127 ? 7.020 -7.696 2.942 1.00 82.50 127 VAL A CA 1
ATOM 955 C C . VAL A 1 127 ? 8.140 -6.939 3.652 1.00 82.50 127 VAL A C 1
ATOM 957 O O . VAL A 1 127 ? 8.423 -5.786 3.330 1.00 82.50 127 VAL A O 1
ATOM 960 N N . THR A 1 128 ? 8.834 -7.612 4.573 1.00 79.25 128 THR A N 1
ATOM 961 C CA . THR A 1 128 ? 9.965 -7.038 5.323 1.00 79.25 128 THR A CA 1
ATOM 962 C C . THR A 1 128 ? 11.114 -6.620 4.399 1.00 79.25 128 THR A C 1
ATOM 964 O O . THR A 1 128 ? 11.758 -5.597 4.623 1.00 79.25 128 THR A O 1
ATOM 967 N N . GLU A 1 129 ? 11.347 -7.387 3.336 1.00 82.94 129 GLU A N 1
ATOM 968 C CA . GLU A 1 129 ? 12.401 -7.167 2.344 1.00 82.94 129 GLU A CA 1
ATOM 969 C C . GLU A 1 129 ? 11.930 -6.336 1.133 1.00 82.94 129 GLU A C 1
ATOM 971 O O . GLU A 1 129 ? 12.683 -6.164 0.174 1.00 82.94 129 GLU A O 1
ATOM 976 N N . GLY A 1 130 ? 10.699 -5.807 1.160 1.00 84.31 130 GLY A N 1
ATOM 977 C CA . GLY A 1 130 ? 10.160 -4.889 0.147 1.00 84.31 130 GLY A CA 1
ATOM 978 C C . GLY A 1 130 ? 9.896 -5.499 -1.226 1.00 84.31 130 GLY A C 1
ATOM 979 O O . GLY A 1 130 ? 9.772 -4.768 -2.207 1.00 84.31 130 GLY A O 1
ATOM 980 N N . ARG A 1 131 ? 9.810 -6.830 -1.309 1.00 92.62 131 ARG A N 1
ATOM 981 C CA . ARG A 1 131 ? 9.387 -7.562 -2.513 1.00 92.62 131 ARG A CA 1
ATOM 982 C C . ARG A 1 131 ? 7.869 -7.670 -2.638 1.00 92.62 131 ARG A C 1
ATOM 984 O O . ARG A 1 131 ? 7.372 -7.960 -3.718 1.00 92.62 131 ARG A O 1
ATOM 991 N N . ALA A 1 132 ? 7.145 -7.485 -1.541 1.00 92.62 132 ALA A N 1
ATOM 992 C CA . ALA A 1 132 ? 5.692 -7.575 -1.472 1.00 92.62 132 ALA A CA 1
ATOM 993 C C . ALA A 1 132 ? 5.137 -6.425 -0.630 1.00 92.62 132 ALA A C 1
ATOM 995 O O . ALA A 1 132 ? 5.805 -5.949 0.284 1.00 92.62 132 ALA A O 1
ATOM 996 N N . VAL A 1 133 ? 3.915 -5.987 -0.924 1.00 87.56 133 VAL A N 1
ATOM 997 C CA . VAL A 1 133 ? 3.233 -4.941 -0.145 1.00 87.56 133 VAL A CA 1
ATOM 998 C C . VAL A 1 133 ? 2.428 -5.551 1.001 1.00 87.56 133 VAL A C 1
ATOM 1000 O O . VAL A 1 133 ? 2.340 -4.959 2.072 1.00 87.56 133 VAL A O 1
ATOM 1003 N N . PHE A 1 134 ? 1.880 -6.754 0.809 1.00 86.94 134 PHE A N 1
ATOM 1004 C CA . PHE A 1 134 ? 1.038 -7.421 1.801 1.00 86.94 134 PHE A CA 1
ATOM 1005 C C . PHE A 1 134 ? 1.351 -8.914 1.924 1.00 86.94 134 PHE A C 1
ATOM 1007 O O . PHE A 1 134 ? 1.977 -9.517 1.054 1.00 86.94 134 PHE A O 1
ATOM 1014 N N . TYR A 1 135 ? 0.867 -9.516 3.008 1.00 88.12 135 TYR A N 1
ATOM 1015 C CA . TYR A 1 135 ? 0.875 -10.957 3.253 1.00 88.12 135 TYR A CA 1
ATOM 1016 C C . TYR A 1 135 ? -0.521 -11.387 3.716 1.00 88.12 135 TYR A C 1
ATOM 1018 O O . TYR A 1 135 ? -1.126 -10.703 4.542 1.00 88.12 135 TYR A O 1
ATOM 1026 N N . ILE A 1 136 ? -1.032 -12.508 3.193 1.00 82.00 136 ILE A N 1
ATOM 1027 C CA . ILE A 1 136 ? -2.339 -13.068 3.567 1.00 82.00 136 ILE A CA 1
ATOM 1028 C C . ILE A 1 136 ? -2.132 -14.226 4.559 1.00 82.00 136 ILE A C 1
ATOM 1030 O O . ILE A 1 136 ? -1.664 -15.300 4.163 1.00 82.00 136 ILE A O 1
ATOM 1034 N N . PRO A 1 137 ? -2.498 -14.060 5.846 1.00 75.12 137 PRO A N 1
ATOM 1035 C CA . PRO A 1 137 ? -2.425 -15.138 6.825 1.00 75.12 137 PRO A CA 1
ATOM 1036 C C . PRO A 1 137 ? -3.325 -16.313 6.433 1.00 75.12 137 PRO A C 1
ATOM 1038 O O . PRO A 1 137 ? -4.500 -16.134 6.126 1.00 75.12 137 PRO A O 1
ATOM 1041 N N . GLY A 1 138 ? -2.776 -17.528 6.474 1.00 75.69 138 GLY A N 1
ATOM 1042 C CA . GLY A 1 138 ? -3.460 -18.734 5.987 1.00 75.69 138 GLY A CA 1
ATOM 1043 C C . GLY A 1 138 ? -3.162 -19.069 4.523 1.00 75.69 138 GLY A C 1
ATOM 1044 O O . GLY A 1 138 ? -3.539 -20.148 4.072 1.00 75.69 138 GLY A O 1
ATOM 1045 N N . GLY A 1 139 ? -2.417 -18.202 3.829 1.00 79.38 139 GLY A N 1
ATOM 1046 C CA . GLY A 1 139 ? -1.997 -18.389 2.446 1.00 79.38 139 GLY A CA 1
ATOM 1047 C C . GLY A 1 139 ? -2.996 -17.840 1.429 1.00 79.38 139 GLY A C 1
ATOM 1048 O O . GLY A 1 139 ? -4.118 -17.451 1.749 1.00 79.38 139 GLY A O 1
ATOM 1049 N N . SER A 1 140 ? -2.552 -17.812 0.181 1.00 90.06 140 SER A N 1
ATOM 1050 C CA . SER A 1 140 ? -3.299 -17.389 -1.002 1.00 90.06 140 SER A CA 1
ATOM 1051 C C . SER A 1 140 ? -2.791 -18.187 -2.208 1.00 90.06 140 SER A C 1
ATOM 1053 O O . SER A 1 140 ? -1.904 -19.031 -2.067 1.00 90.06 140 SER A O 1
ATOM 1055 N N . GLU A 1 141 ? -3.324 -17.904 -3.395 1.00 94.94 141 GLU A N 1
ATOM 1056 C CA . GLU A 1 141 ? -2.777 -18.408 -4.655 1.00 94.94 141 GLU A CA 1
ATOM 1057 C C . GLU A 1 141 ? -2.205 -17.242 -5.473 1.00 94.94 141 GLU A C 1
ATOM 1059 O O . GLU A 1 141 ? -2.842 -16.185 -5.546 1.00 94.94 141 GLU A O 1
ATOM 1064 N N . PRO A 1 142 ? -1.032 -17.393 -6.113 1.00 95.62 142 PRO A N 1
ATOM 1065 C CA . PRO A 1 142 ? -0.489 -16.356 -6.980 1.00 95.62 142 PRO A CA 1
ATOM 1066 C C . PRO A 1 142 ? -1.373 -16.191 -8.220 1.00 95.62 142 PRO A C 1
ATOM 1068 O O . PRO A 1 142 ? -1.831 -17.175 -8.801 1.00 95.62 142 PRO A O 1
ATOM 1071 N N . ALA A 1 143 ? -1.588 -14.950 -8.649 1.00 95.06 143 ALA A N 1
ATOM 1072 C CA . ALA A 1 143 ? -2.243 -14.678 -9.922 1.00 95.06 143 ALA A CA 1
ATOM 1073 C C . ALA A 1 143 ? -1.242 -14.817 -11.083 1.00 95.06 143 ALA A C 1
ATOM 1075 O O . ALA A 1 143 ? -0.046 -14.560 -10.925 1.00 95.06 143 ALA A O 1
ATOM 1076 N N . ASP A 1 144 ? -1.730 -15.206 -12.262 1.00 92.94 144 ASP A N 1
ATOM 1077 C CA . ASP A 1 144 ? -0.894 -15.368 -13.456 1.00 92.94 144 ASP A CA 1
ATOM 1078 C C . ASP A 1 144 ? -0.494 -14.005 -14.041 1.00 92.94 144 ASP A C 1
ATOM 1080 O O . ASP A 1 144 ? -1.230 -13.389 -14.812 1.00 92.94 144 ASP A O 1
ATOM 1084 N N . PHE A 1 145 ? 0.666 -13.510 -13.610 1.00 92.38 145 PHE A N 1
ATOM 1085 C CA . PHE A 1 145 ? 1.262 -12.246 -14.030 1.00 92.38 145 PHE A CA 1
ATOM 1086 C C . PHE A 1 145 ? 2.744 -12.429 -14.354 1.00 92.38 145 PHE A C 1
ATOM 1088 O O . PHE A 1 145 ? 3.471 -13.152 -13.673 1.00 92.38 145 PHE A O 1
ATOM 1095 N N . THR A 1 146 ? 3.218 -11.688 -15.357 1.00 93.00 146 THR A N 1
ATOM 1096 C CA . THR A 1 146 ? 4.655 -11.456 -15.546 1.00 93.00 146 THR A CA 1
ATOM 1097 C C . THR A 1 146 ? 5.047 -10.254 -14.696 1.00 93.00 146 THR A C 1
ATOM 1099 O O . THR A 1 146 ? 4.687 -9.131 -15.039 1.00 93.00 146 THR A O 1
ATOM 1102 N N . LEU A 1 147 ? 5.728 -10.494 -13.573 1.00 95.19 147 LEU A N 1
ATOM 1103 C CA . LEU A 1 147 ? 6.146 -9.453 -12.630 1.00 95.19 147 LEU A CA 1
ATOM 1104 C C . LEU A 1 147 ? 7.666 -9.186 -12.712 1.00 95.19 147 LEU A C 1
ATOM 1106 O O . LEU A 1 147 ? 8.418 -10.102 -13.050 1.00 95.19 147 LEU A O 1
ATOM 1110 N N . PRO A 1 148 ? 8.117 -7.950 -12.416 1.00 96.69 148 PRO A N 1
ATOM 1111 C CA . PRO A 1 148 ? 7.268 -6.781 -12.211 1.00 96.69 148 PRO A CA 1
ATOM 1112 C C . PRO A 1 148 ? 6.646 -6.347 -13.550 1.00 96.69 148 PRO A C 1
ATOM 1114 O O . PRO A 1 148 ? 7.131 -6.731 -14.613 1.00 96.69 148 PRO A O 1
ATOM 1117 N N . CYS A 1 149 ? 5.578 -5.552 -13.529 1.00 96.25 149 CYS A N 1
ATOM 1118 C CA . CYS A 1 149 ? 5.037 -4.947 -14.753 1.00 96.25 149 CYS A CA 1
ATOM 1119 C C . CYS A 1 149 ? 4.528 -3.527 -14.514 1.00 96.25 149 CYS A C 1
ATOM 1121 O O . CYS A 1 149 ? 4.100 -3.185 -13.415 1.00 96.25 149 CYS A O 1
ATOM 1123 N N . CYS A 1 150 ? 4.555 -2.692 -15.548 1.00 96.81 150 CYS A N 1
ATOM 1124 C CA . CYS A 1 150 ? 4.062 -1.320 -15.465 1.00 96.81 150 CYS A CA 1
ATOM 1125 C C . CYS A 1 150 ? 2.541 -1.260 -15.606 1.00 96.81 150 CYS A C 1
ATOM 1127 O O . CYS A 1 150 ? 1.954 -1.981 -16.415 1.00 96.81 150 CYS A O 1
ATOM 1129 N N . ALA A 1 151 ? 1.916 -0.351 -14.866 1.00 96.50 151 ALA A N 1
ATOM 1130 C CA . ALA A 1 151 ? 0.494 -0.074 -14.957 1.00 96.50 151 ALA A CA 1
ATOM 1131 C C . ALA A 1 151 ? 0.190 1.409 -14.695 1.00 96.50 151 ALA A C 1
ATOM 1133 O O . ALA A 1 151 ? 1.017 2.147 -14.155 1.00 96.50 151 ALA A O 1
ATOM 1134 N N . LEU A 1 152 ? -1.017 1.833 -15.060 1.00 96.25 152 LEU A N 1
ATOM 1135 C CA . LEU A 1 152 ? -1.639 3.054 -14.554 1.00 96.25 152 LEU A CA 1
ATOM 1136 C C . LEU A 1 152 ? -2.710 2.659 -13.538 1.00 96.25 152 LEU A C 1
ATOM 1138 O O . LEU A 1 152 ? -3.672 1.986 -13.905 1.00 96.25 152 LEU A O 1
ATOM 1142 N N . GLN A 1 153 ? -2.550 3.066 -12.280 1.00 94.56 153 GLN A N 1
ATOM 1143 C CA . GLN A 1 153 ? -3.565 2.891 -11.244 1.00 94.56 153 GLN A CA 1
ATOM 1144 C C . GLN A 1 153 ? -4.547 4.057 -11.294 1.00 94.56 153 GLN A C 1
ATOM 1146 O O . GLN A 1 153 ? -4.140 5.215 -11.226 1.00 94.56 153 GLN A O 1
ATOM 1151 N N . ARG A 1 154 ? -5.843 3.762 -11.383 1.00 93.62 154 ARG A N 1
ATOM 1152 C CA . ARG A 1 154 ? -6.908 4.753 -11.243 1.00 93.62 154 ARG A CA 1
ATOM 1153 C C . ARG A 1 154 ? -7.125 5.049 -9.763 1.00 93.62 154 ARG A C 1
ATOM 1155 O O . ARG A 1 154 ? -7.448 4.150 -8.996 1.00 93.62 154 ARG A O 1
ATOM 1162 N N . LEU A 1 155 ? -6.965 6.309 -9.386 1.00 85.44 155 LEU A N 1
ATOM 1163 C CA . LEU A 1 155 ? -7.238 6.793 -8.039 1.00 85.44 155 LEU A CA 1
ATOM 1164 C C . LEU A 1 155 ? -8.725 7.132 -7.890 1.00 85.44 155 LEU A C 1
ATOM 1166 O O . LEU A 1 155 ? -9.413 7.420 -8.872 1.00 85.44 155 LEU A O 1
ATOM 1170 N N . GLU A 1 156 ? -9.216 7.181 -6.653 1.00 79.75 156 GLU A N 1
ATOM 1171 C CA . GLU A 1 156 ? -10.598 7.590 -6.354 1.00 79.75 156 GLU A CA 1
ATOM 1172 C C . GLU A 1 156 ? -10.916 9.018 -6.823 1.00 79.75 156 GLU A C 1
ATOM 1174 O O . GLU A 1 156 ? -12.058 9.331 -7.157 1.00 79.75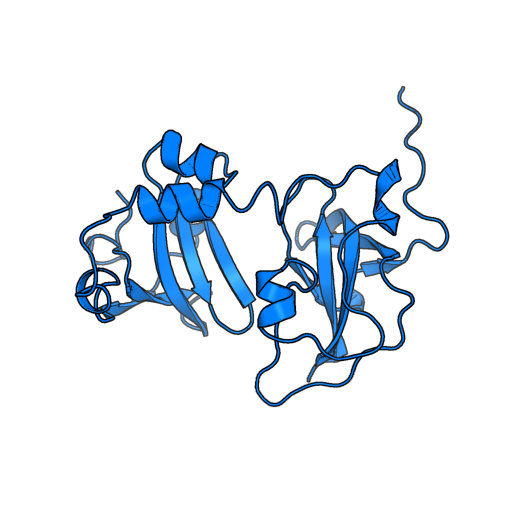 156 GLU A O 1
ATOM 1179 N 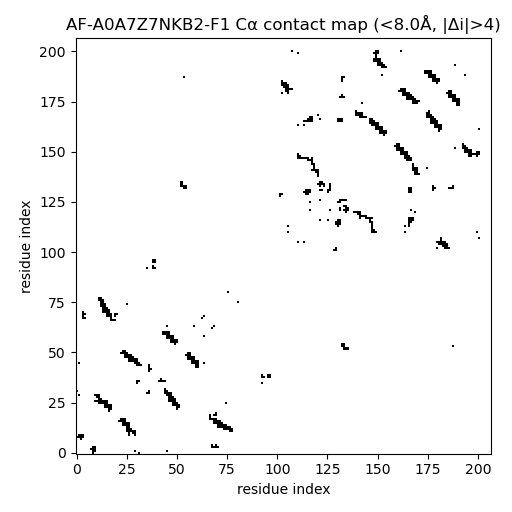N . SER A 1 157 ? -9.896 9.880 -6.914 1.00 80.38 157 SER A N 1
ATOM 1180 C CA . SER A 1 157 ? -10.010 11.228 -7.485 1.00 80.38 157 SER A CA 1
ATOM 1181 C C . SER A 1 157 ? -10.366 11.227 -8.979 1.00 80.38 157 SER A C 1
ATOM 1183 O O . SER A 1 157 ? -10.699 12.274 -9.533 1.00 80.38 157 SER A O 1
ATOM 1185 N N . GLY A 1 158 ? -10.286 10.070 -9.643 1.00 83.44 158 GLY A N 1
ATOM 1186 C CA . GLY A 1 158 ? -10.404 9.914 -11.089 1.00 83.44 158 GLY A CA 1
ATOM 1187 C C . GLY A 1 158 ? -9.086 10.127 -11.836 1.00 83.44 158 GLY A C 1
ATOM 1188 O O . GLY A 1 158 ? -9.023 9.850 -13.036 1.00 83.44 158 GLY A O 1
ATOM 1189 N N . GLU A 1 159 ? -8.033 10.580 -11.150 1.00 88.25 159 GLU A N 1
ATOM 1190 C CA . GLU A 1 159 ? -6.687 10.681 -11.712 1.00 88.25 159 GLU A CA 1
ATOM 1191 C C . GLU A 1 159 ? -6.061 9.294 -11.903 1.00 88.25 159 GLU A C 1
ATOM 1193 O O . GLU A 1 159 ? -6.561 8.279 -11.414 1.00 88.25 159 GLU A O 1
ATOM 1198 N N . SER A 1 160 ? -4.977 9.228 -12.672 1.00 90.25 160 SER A N 1
ATOM 1199 C CA . SER A 1 160 ? -4.230 7.988 -12.871 1.00 90.25 160 SER A CA 1
ATOM 1200 C C . SER A 1 160 ? -2.763 8.192 -12.549 1.00 90.25 160 SER A C 1
ATOM 1202 O O . SER A 1 160 ? -2.141 9.137 -13.037 1.00 90.25 160 SER A O 1
ATOM 1204 N N . GLU A 1 161 ? -2.217 7.283 -11.754 1.00 92.06 161 GLU A N 1
ATOM 1205 C CA . GLU A 1 161 ? -0.836 7.315 -11.299 1.00 92.06 161 GLU A CA 1
ATOM 1206 C C . GLU A 1 161 ? -0.033 6.166 -11.930 1.00 92.06 161 GLU A C 1
ATOM 1208 O O . GLU A 1 161 ? -0.517 5.032 -11.982 1.00 92.06 161 GLU A O 1
ATOM 1213 N N . PRO A 1 162 ? 1.188 6.418 -12.437 1.00 94.81 162 PRO A N 1
ATOM 1214 C CA . PRO A 1 162 ? 2.063 5.355 -12.908 1.00 94.81 162 PRO A CA 1
ATOM 1215 C C . PRO A 1 162 ? 2.616 4.533 -11.742 1.00 94.81 162 PRO A C 1
ATOM 1217 O O . PRO A 1 162 ? 3.266 5.060 -10.834 1.00 94.81 162 PRO A O 1
ATOM 1220 N N . VAL A 1 163 ? 2.406 3.220 -11.817 1.00 96.06 163 VAL A N 1
ATOM 1221 C CA . VAL A 1 163 ? 2.840 2.264 -10.798 1.00 96.06 163 VAL A CA 1
ATOM 1222 C C . VAL A 1 163 ? 3.545 1.058 -11.418 1.00 96.06 163 VAL A C 1
ATOM 1224 O O . VAL A 1 163 ? 3.291 0.673 -12.562 1.00 96.06 163 VAL A O 1
ATOM 1227 N N . VAL A 1 164 ? 4.436 0.436 -10.652 1.00 97.00 164 VAL A N 1
ATOM 1228 C CA . VAL A 1 164 ? 5.005 -0.881 -10.943 1.00 97.00 164 VAL A CA 1
ATOM 1229 C C . VAL A 1 164 ? 4.291 -1.907 -10.074 1.00 97.00 164 VAL A C 1
ATOM 1231 O O . VAL A 1 164 ? 4.318 -1.812 -8.851 1.00 97.00 164 VAL A O 1
ATOM 1234 N N . VAL A 1 165 ? 3.653 -2.894 -10.688 1.00 97.62 165 VAL A N 1
ATOM 1235 C CA . VAL A 1 165 ? 3.074 -4.040 -9.984 1.00 97.62 165 VAL A CA 1
ATOM 1236 C C . VAL A 1 165 ? 4.210 -4.977 -9.584 1.00 97.62 165 VAL A C 1
ATOM 1238 O O . VAL A 1 165 ? 4.998 -5.386 -10.438 1.00 97.62 165 VAL A O 1
ATOM 1241 N N . ILE A 1 166 ? 4.300 -5.302 -8.293 1.00 97.25 166 ILE A N 1
ATOM 1242 C CA . ILE A 1 166 ? 5.369 -6.136 -7.710 1.00 97.25 166 ILE A CA 1
ATOM 1243 C C . ILE A 1 166 ? 4.846 -7.416 -7.049 1.00 97.25 166 ILE A C 1
ATOM 1245 O O . ILE A 1 166 ? 5.623 -8.267 -6.626 1.00 97.25 166 ILE A O 1
ATOM 1249 N N . GLN A 1 167 ? 3.530 -7.555 -6.944 1.00 97.62 167 GLN A N 1
ATOM 1250 C CA . GLN A 1 167 ? 2.864 -8.691 -6.322 1.00 97.62 167 GLN A CA 1
ATOM 1251 C C . GLN A 1 167 ? 1.465 -8.817 -6.923 1.00 97.62 167 GLN A C 1
ATOM 1253 O O . GLN A 1 167 ? 0.798 -7.802 -7.124 1.00 97.62 167 GLN A O 1
ATOM 1258 N N . ALA A 1 168 ? 1.019 -10.045 -7.187 1.00 97.38 168 ALA A N 1
ATOM 1259 C CA . ALA A 1 168 ? -0.331 -10.330 -7.661 1.00 97.38 168 ALA A CA 1
ATOM 1260 C C . ALA A 1 168 ? -0.830 -11.653 -7.065 1.00 97.38 168 ALA A C 1
ATOM 1262 O O . ALA A 1 168 ? -0.253 -12.712 -7.318 1.00 97.38 168 ALA A O 1
ATOM 1263 N N . GLU A 1 169 ? -1.898 -11.601 -6.274 1.00 96.06 169 GLU A N 1
ATOM 1264 C CA . GLU A 1 169 ? -2.453 -12.763 -5.569 1.00 96.06 169 GLU A CA 1
ATOM 1265 C C . GLU A 1 169 ? -3.980 -12.775 -5.633 1.00 96.06 169 GLU A C 1
ATOM 1267 O O . GLU A 1 169 ? -4.636 -11.734 -5.681 1.00 96.06 169 GLU A O 1
ATOM 1272 N N . HIS A 1 170 ? -4.567 -13.968 -5.624 1.00 92.50 170 HIS A N 1
ATOM 1273 C CA . HIS A 1 170 ? -6.007 -14.150 -5.537 1.00 92.50 170 HIS A CA 1
ATOM 1274 C C . HIS A 1 170 ? -6.502 -13.876 -4.113 1.00 92.50 170 HIS A C 1
ATOM 1276 O O . HIS A 1 170 ? -6.117 -14.555 -3.163 1.00 92.50 170 HIS A O 1
ATOM 1282 N N . GLY A 1 171 ? -7.404 -12.903 -3.988 1.00 84.06 171 GLY A N 1
ATOM 1283 C CA . GLY A 1 171 ? -8.172 -12.623 -2.782 1.00 84.06 171 GLY A CA 1
ATOM 1284 C C . GLY A 1 171 ? -9.661 -12.965 -2.934 1.00 84.06 171 GLY A C 1
ATOM 1285 O O . GLY A 1 171 ? -10.111 -13.375 -4.009 1.00 84.06 171 GLY A O 1
ATOM 1286 N N . PRO A 1 172 ? -10.467 -12.759 -1.875 1.00 79.25 172 PRO A N 1
ATOM 1287 C CA . PRO A 1 172 ? -11.891 -13.114 -1.867 1.00 79.25 172 PRO A CA 1
ATOM 1288 C C . PRO A 1 172 ? -12.730 -12.417 -2.948 1.00 79.25 172 PRO A C 1
ATOM 1290 O O . PRO A 1 172 ? -13.723 -12.976 -3.410 1.00 79.25 172 PRO A O 1
ATOM 1293 N N . SER A 1 173 ? -12.328 -11.209 -3.350 1.00 82.81 173 SER A N 1
ATOM 1294 C CA . SER A 1 173 ? -13.072 -10.346 -4.281 1.00 82.81 173 SER A CA 1
ATOM 1295 C C . SER A 1 173 ? -12.422 -10.225 -5.664 1.00 82.81 173 SER A C 1
ATOM 1297 O O . SER A 1 173 ? -12.870 -9.420 -6.477 1.00 82.81 173 SER A O 1
ATOM 1299 N N . GLY A 1 174 ? -11.373 -11.003 -5.947 1.00 89.69 174 GLY A N 1
ATOM 1300 C CA . GLY A 1 174 ? -10.607 -10.914 -7.192 1.00 89.69 174 GLY A CA 1
ATOM 1301 C C . GLY A 1 174 ? -9.101 -10.856 -6.953 1.00 89.69 174 GLY A C 1
ATOM 1302 O O . GLY A 1 174 ? -8.619 -11.191 -5.874 1.00 89.69 174 GLY A O 1
ATOM 1303 N N . VAL A 1 175 ? -8.349 -10.465 -7.981 1.00 95.44 175 VAL A N 1
ATOM 1304 C CA . VAL A 1 175 ? -6.887 -10.339 -7.895 1.00 95.44 175 VAL A CA 1
ATOM 1305 C C . VAL A 1 175 ? -6.523 -9.039 -7.180 1.00 95.44 175 VAL A C 1
ATOM 1307 O O . VAL A 1 175 ? -6.917 -7.959 -7.627 1.00 95.44 175 VAL A O 1
ATOM 1310 N N . ILE A 1 176 ? -5.753 -9.171 -6.102 1.00 94.12 176 ILE A N 1
ATOM 1311 C CA . ILE A 1 176 ? -5.172 -8.079 -5.322 1.00 94.12 176 ILE A CA 1
ATOM 1312 C C . ILE A 1 176 ? -3.732 -7.887 -5.791 1.00 94.12 176 ILE A C 1
ATOM 1314 O O . ILE A 1 176 ? -2.959 -8.844 -5.898 1.00 94.12 176 ILE A O 1
ATOM 1318 N N . LEU A 1 177 ? -3.377 -6.641 -6.068 1.00 96.38 177 LEU A N 1
ATOM 1319 C CA . LEU A 1 177 ? -2.069 -6.231 -6.542 1.00 96.38 177 LEU A CA 1
ATOM 1320 C C . LEU A 1 177 ? -1.356 -5.430 -5.460 1.00 96.38 177 LEU A C 1
ATOM 1322 O O . LEU A 1 177 ? -1.939 -4.519 -4.881 1.00 96.38 177 LEU A O 1
ATOM 1326 N N . GLY A 1 178 ? -0.085 -5.744 -5.225 1.00 95.06 178 GLY A N 1
ATOM 1327 C CA . GLY A 1 178 ? 0.834 -4.862 -4.512 1.00 95.06 178 GLY A CA 1
ATOM 1328 C C . GLY A 1 178 ? 1.589 -4.017 -5.529 1.00 95.06 178 GLY A C 1
ATOM 1329 O O . GLY A 1 178 ? 2.192 -4.565 -6.459 1.00 95.06 178 GLY A O 1
ATOM 1330 N N . VAL A 1 179 ? 1.546 -2.694 -5.380 1.00 94.75 179 VAL A N 1
ATOM 1331 C CA . VAL A 1 179 ? 2.093 -1.763 -6.371 1.00 94.75 179 VAL A CA 1
ATOM 1332 C C . VAL A 1 179 ? 3.050 -0.741 -5.764 1.00 94.75 179 VAL A C 1
ATOM 1334 O O . VAL A 1 179 ? 3.030 -0.435 -4.571 1.00 94.75 179 VAL A O 1
ATOM 1337 N N . ARG A 1 180 ? 3.919 -0.220 -6.629 1.00 93.88 180 ARG A N 1
ATOM 1338 C CA . ARG A 1 180 ? 4.938 0.790 -6.354 1.00 93.88 180 ARG A CA 1
ATOM 1339 C C . ARG A 1 180 ? 4.712 2.016 -7.222 1.00 93.88 180 ARG A C 1
ATOM 1341 O O . ARG A 1 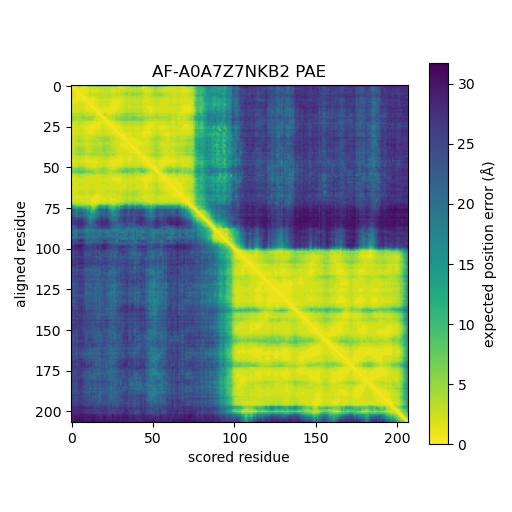180 ? 5.058 1.966 -8.404 1.00 93.88 180 ARG A O 1
ATOM 1348 N N . PRO A 1 181 ? 4.185 3.113 -6.668 1.00 90.62 181 PRO A N 1
ATOM 1349 C CA . PRO A 1 181 ? 4.154 4.377 -7.379 1.00 90.62 181 PRO A CA 1
ATOM 1350 C C . PRO A 1 181 ? 5.561 4.856 -7.720 1.00 90.62 181 PRO A C 1
ATOM 1352 O O . PRO A 1 181 ? 6.508 4.685 -6.945 1.00 90.62 181 PRO A O 1
ATOM 1355 N N . LEU A 1 182 ? 5.708 5.488 -8.884 1.00 86.56 182 LEU A N 1
ATOM 1356 C CA . LEU A 1 182 ? 6.998 6.049 -9.285 1.00 86.56 182 LEU A CA 1
ATOM 1357 C C . LEU A 1 182 ? 7.467 7.153 -8.341 1.00 86.56 182 LEU A C 1
ATOM 1359 O O . LEU A 1 182 ? 8.664 7.289 -8.103 1.00 86.56 182 LEU A O 1
ATOM 1363 N N . CYS A 1 183 ? 6.539 7.925 -7.775 1.00 83.06 183 CYS A N 1
ATOM 1364 C CA . CYS A 1 183 ? 6.861 8.998 -6.840 1.00 83.06 183 CYS A CA 1
ATOM 1365 C C . CYS A 1 183 ? 7.465 8.483 -5.517 1.00 83.06 183 CYS A C 1
ATOM 1367 O O . CYS A 1 183 ? 8.176 9.240 -4.856 1.00 83.06 183 CYS A O 1
ATOM 1369 N N . GLY A 1 184 ? 7.275 7.199 -5.199 1.00 83.88 184 GLY A N 1
ATOM 1370 C CA . GLY A 1 184 ? 7.649 6.564 -3.940 1.00 83.88 184 GLY A CA 1
ATOM 1371 C C . GLY A 1 184 ? 6.432 5.974 -3.227 1.00 83.88 184 GLY A C 1
ATOM 1372 O O . GLY A 1 184 ? 5.297 6.114 -3.665 1.00 83.88 184 GLY A O 1
ATOM 1373 N N . GLY A 1 185 ? 6.675 5.287 -2.119 1.00 84.94 185 GLY A N 1
ATOM 1374 C CA . GLY A 1 185 ? 5.662 4.571 -1.356 1.00 84.94 185 GLY A CA 1
ATOM 1375 C C . GLY A 1 185 ? 5.318 3.194 -1.924 1.00 84.94 185 GLY A C 1
ATOM 1376 O O . GLY A 1 185 ? 6.025 2.619 -2.760 1.00 84.94 185 GLY A O 1
ATOM 1377 N N . ASN A 1 186 ? 4.223 2.651 -1.408 1.00 88.56 186 ASN A N 1
ATOM 1378 C CA . ASN A 1 186 ? 3.572 1.433 -1.863 1.00 88.56 186 ASN A CA 1
ATOM 1379 C C . ASN A 1 186 ? 2.065 1.555 -1.632 1.00 88.56 186 ASN A C 1
ATOM 1381 O O . ASN A 1 186 ? 1.621 2.392 -0.846 1.00 88.56 186 ASN A O 1
ATOM 1385 N N . SER A 1 187 ? 1.292 0.723 -2.315 1.00 85.19 187 SER A N 1
ATOM 1386 C CA . SER A 1 187 ? -0.139 0.589 -2.065 1.00 85.19 187 SER A CA 1
ATOM 1387 C C . SER A 1 187 ? -0.632 -0.777 -2.531 1.00 85.19 187 SER A C 1
ATOM 1389 O O . SER A 1 187 ? 0.090 -1.535 -3.190 1.00 85.19 187 SER A O 1
ATOM 1391 N N . ILE A 1 188 ? -1.873 -1.095 -2.171 1.00 91.69 188 ILE A N 1
ATOM 1392 C CA . ILE A 1 188 ? -2.606 -2.217 -2.745 1.00 91.69 188 ILE A CA 1
ATOM 1393 C C . ILE A 1 188 ? -3.752 -1.699 -3.608 1.00 91.69 188 ILE A C 1
ATOM 1395 O O . ILE A 1 188 ? -4.311 -0.640 -3.333 1.00 91.69 188 ILE A O 1
ATOM 1399 N N . CYS A 1 189 ? -4.108 -2.450 -4.642 1.00 88.44 189 CYS A N 1
ATOM 1400 C CA . CYS A 1 189 ? -5.293 -2.187 -5.453 1.00 88.44 189 CYS A CA 1
ATOM 1401 C C . CYS A 1 189 ? -5.848 -3.483 -6.038 1.00 88.44 189 CYS A C 1
ATOM 1403 O O . CYS A 1 189 ? -5.189 -4.524 -6.047 1.00 88.44 189 CYS A O 1
ATOM 1405 N N . MET A 1 190 ? -7.076 -3.431 -6.531 1.00 93.62 190 MET A N 1
ATOM 1406 C CA . MET A 1 190 ? -7.681 -4.506 -7.301 1.00 93.62 190 MET A CA 1
ATOM 1407 C C . MET A 1 190 ? -7.237 -4.423 -8.760 1.00 93.62 190 MET A C 1
ATOM 1409 O O . MET A 1 190 ? -7.050 -3.342 -9.315 1.00 93.62 190 MET A O 1
ATOM 1413 N N . LEU A 1 191 ? -7.173 -5.568 -9.443 1.00 95.00 191 LEU A N 1
ATOM 1414 C CA . LEU A 1 191 ? -6.894 -5.605 -10.885 1.00 95.00 191 LEU A CA 1
ATOM 1415 C C . LEU A 1 191 ? -7.852 -4.722 -11.712 1.00 95.00 191 LEU A C 1
ATOM 1417 O O . LEU A 1 191 ? -7.461 -4.167 -12.732 1.00 95.00 191 LEU A O 1
ATOM 1421 N N . SER A 1 192 ? -9.102 -4.552 -11.275 1.00 93.44 192 SER A N 1
ATOM 1422 C CA . SER A 1 19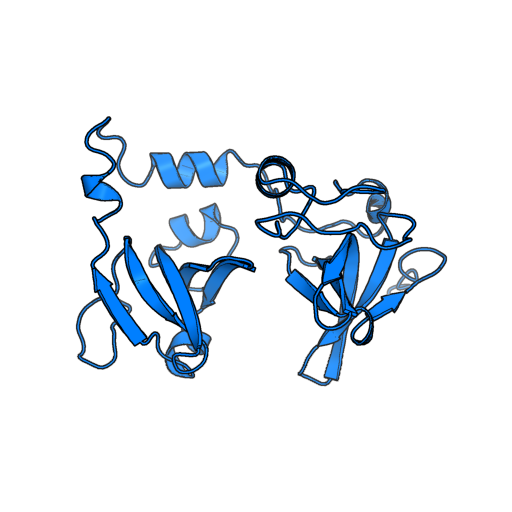2 ? -10.077 -3.675 -11.940 1.00 93.44 192 SER A CA 1
ATOM 1423 C C . SER A 1 192 ? -9.708 -2.187 -11.913 1.00 93.44 192 SER A C 1
ATOM 1425 O O . SER A 1 192 ? -10.293 -1.401 -12.657 1.00 93.44 192 SER A O 1
ATOM 1427 N N . GLU A 1 193 ? -8.778 -1.792 -11.047 1.00 93.12 193 GLU A N 1
ATOM 1428 C CA . GLU A 1 193 ? -8.357 -0.405 -10.845 1.00 93.12 193 GLU A CA 1
ATOM 1429 C C . GLU A 1 193 ? -7.107 -0.054 -11.652 1.00 93.12 193 GLU A C 1
ATOM 1431 O O . GLU A 1 193 ? -6.678 1.098 -11.634 1.00 93.12 193 GLU A O 1
ATOM 1436 N N . VAL A 1 194 ? -6.531 -1.014 -12.382 1.00 95.31 194 VAL A N 1
ATOM 1437 C CA . VAL A 1 194 ? -5.295 -0.800 -13.135 1.00 95.31 194 VAL A CA 1
ATOM 1438 C C . VAL A 1 194 ? -5.459 -1.047 -14.629 1.00 95.31 194 VAL A C 1
ATOM 1440 O O . VAL A 1 194 ? -6.181 -1.937 -15.076 1.00 95.31 194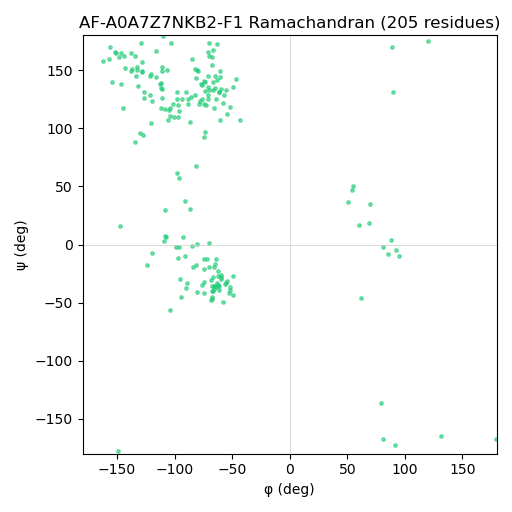 VAL A O 1
ATOM 1443 N N . GLU A 1 195 ? -4.720 -0.273 -15.414 1.00 96.06 195 GLU A N 1
ATOM 1444 C CA . GLU A 1 195 ? -4.488 -0.520 -16.834 1.00 96.06 195 GLU A CA 1
ATOM 1445 C C . GLU A 1 195 ? -3.036 -0.973 -17.031 1.00 96.06 195 GLU A C 1
ATOM 1447 O O . GLU A 1 195 ? -2.107 -0.220 -16.742 1.00 96.06 195 GLU A O 1
ATOM 1452 N N . LEU A 1 196 ? -2.827 -2.208 -17.501 1.00 94.81 196 LEU A N 1
ATOM 1453 C CA . LEU A 1 196 ? -1.487 -2.769 -17.707 1.00 94.81 196 LEU A CA 1
ATOM 1454 C C . LEU A 1 196 ? -0.820 -2.201 -18.962 1.00 94.81 196 LEU A C 1
ATOM 1456 O O . LEU A 1 196 ? -1.423 -2.137 -20.032 1.00 94.81 196 LEU A O 1
ATOM 1460 N N . LEU A 1 197 ? 0.464 -1.867 -18.847 1.00 93.44 197 LEU A N 1
ATOM 1461 C CA . LEU A 1 197 ? 1.272 -1.319 -19.930 1.00 93.44 197 LEU A CA 1
ATOM 1462 C C . LEU A 1 197 ? 2.204 -2.401 -20.486 1.00 93.44 197 LEU A C 1
ATOM 1464 O O . LEU A 1 197 ? 3.181 -2.797 -19.853 1.00 93.44 197 LEU A O 1
ATOM 1468 N N . SER A 1 198 ? 1.940 -2.854 -21.710 1.00 81.88 198 SER A N 1
ATOM 1469 C CA . SER A 1 198 ? 2.623 -3.989 -22.350 1.00 81.88 198 SER A CA 1
ATOM 1470 C C . SER A 1 198 ? 4.094 -3.754 -22.748 1.00 81.88 198 SER A C 1
ATOM 1472 O O . SER A 1 198 ? 4.715 -4.649 -23.314 1.00 81.88 198 SER A O 1
ATOM 1474 N N . GLY A 1 199 ? 4.665 -2.573 -22.479 1.00 77.62 199 GLY A N 1
ATOM 1475 C CA . GLY A 1 199 ? 6.029 -2.210 -22.895 1.00 77.62 199 GLY A CA 1
ATOM 1476 C C . GLY A 1 199 ? 6.784 -1.280 -21.942 1.00 77.62 199 GLY A C 1
ATOM 1477 O O . GLY A 1 199 ? 7.780 -0.687 -22.350 1.00 77.62 199 GLY A O 1
ATOM 1478 N N . GLY A 1 200 ? 6.323 -1.136 -20.698 1.00 84.19 200 GLY A N 1
ATOM 1479 C CA . GLY A 1 200 ? 6.859 -0.158 -19.749 1.00 84.19 200 GLY A CA 1
ATOM 1480 C C . GLY A 1 200 ? 6.125 1.187 -19.787 1.00 84.19 200 GLY A C 1
ATOM 1481 O O . GLY A 1 200 ? 5.096 1.328 -20.452 1.00 84.19 200 GLY A O 1
ATOM 1482 N N . PHE A 1 201 ? 6.638 2.183 -19.062 1.00 84.81 201 PHE A N 1
ATOM 1483 C CA . PHE A 1 201 ? 6.054 3.526 -19.064 1.00 84.81 201 PHE A CA 1
ATOM 1484 C C . PHE A 1 201 ? 6.306 4.240 -20.403 1.00 84.81 201 PHE A C 1
ATOM 1486 O O . PHE A 1 201 ? 7.425 4.191 -20.923 1.00 84.81 201 PHE A O 1
ATOM 1493 N N . PRO A 1 202 ? 5.297 4.914 -20.985 1.00 72.81 202 PRO A N 1
ATOM 1494 C CA . PRO A 1 202 ? 5.506 5.716 -22.182 1.00 72.81 202 PRO A CA 1
ATOM 1495 C C . PRO A 1 202 ? 6.453 6.877 -21.860 1.00 72.81 202 PRO A C 1
ATOM 1497 O O . PRO A 1 202 ? 6.181 7.664 -20.954 1.00 72.81 202 PRO A O 1
ATOM 1500 N N . LEU A 1 203 ? 7.544 6.997 -22.625 1.00 60.69 203 LEU A N 1
ATOM 1501 C CA . LEU A 1 203 ? 8.494 8.104 -22.503 1.00 60.69 203 LEU A CA 1
ATOM 1502 C C . LEU A 1 203 ? 7.744 9.435 -22.621 1.00 60.69 203 LEU A C 1
ATOM 1504 O O . LEU A 1 203 ? 7.248 9.791 -23.694 1.00 60.69 203 LEU A O 1
ATOM 1508 N N . ARG A 1 204 ? 7.674 10.195 -21.527 1.00 57.34 204 ARG A N 1
ATOM 1509 C CA . ARG A 1 204 ? 7.197 11.576 -21.583 1.00 57.34 204 ARG A CA 1
ATOM 1510 C C . ARG A 1 204 ? 8.298 12.415 -22.223 1.00 57.34 204 ARG A C 1
ATOM 1512 O O . ARG A 1 204 ? 9.253 12.813 -21.563 1.00 57.34 204 ARG A O 1
ATOM 1519 N N . HIS A 1 205 ? 8.187 12.663 -23.526 1.00 41.34 205 HIS A N 1
ATOM 1520 C CA . HIS A 1 205 ? 8.989 13.692 -24.179 1.00 41.34 205 HIS A CA 1
ATOM 1521 C C . HIS A 1 205 ? 8.648 15.035 -23.525 1.00 41.34 205 HIS A C 1
ATOM 1523 O O . HIS A 1 205 ? 7.544 15.547 -23.700 1.00 41.34 205 HIS A O 1
ATOM 1529 N N . GLY A 1 206 ? 9.572 15.556 -22.716 1.00 41.97 206 GLY A N 1
ATOM 1530 C CA . GLY A 1 206 ? 9.443 16.881 -22.121 1.00 41.97 206 GLY A CA 1
ATOM 1531 C C . GLY A 1 206 ? 9.273 17.933 -23.215 1.00 41.97 206 GLY A C 1
ATOM 1532 O O . GLY A 1 206 ? 10.037 17.948 -24.182 1.00 41.97 206 GLY A O 1
ATOM 1533 N N . THR A 1 207 ? 8.247 18.767 -23.069 1.00 35.00 207 THR A N 1
ATOM 1534 C CA . THR A 1 207 ? 8.109 20.044 -23.782 1.00 35.00 207 THR A CA 1
ATOM 1535 C C . THR A 1 207 ? 8.979 21.105 -23.138 1.00 35.00 207 THR A C 1
ATOM 1537 O O . THR A 1 207 ? 8.948 21.163 -21.886 1.00 35.00 207 THR A O 1
#

Secondary structure (DSSP, 8-state):
--B-TTSPBP-TTEEEEETTTTEEEEEEEEE-SHHHHHHHT-SS-EEEEEETTTEEEEEEHHHHHHSPPEEEEEPPPHHHH--S---TTHHHHHHHHHSTTTTPPPPGGGGGGS----SS---HHHHHTTS-S---TT--EE-S--SSEEEEEEPTTS-EEEEEEEEEEEETTEEEEEEEETTS--EEEEGGGEEEETTSS------

Organism: Xanthomonas campestris pv. phaseoli (NCBI:txid317013)

Solvent-accessible surface area (backbone atoms only — not comparable to full-atom values): 11757 Å² total; per-residue (Å²): 133,64,54,38,95,88,65,50,71,69,50,49,23,27,31,31,19,36,83,92,67,71,42,57,30,30,30,65,41,75,40,83,46,72,71,52,19,63,37,72,73,46,95,64,48,29,38,34,26,43,23,80,62,66,37,76,46,78,41,42,53,74,51,44,72,76,56,61,56,40,83,74,44,79,41,74,35,61,72,63,78,42,82,71,72,92,60,73,68,58,51,55,45,47,55,49,52,67,50,70,62,69,47,40,62,47,54,82,94,50,54,80,70,52,60,47,40,64,91,43,58,56,41,70,65,33,35,76,69,43,18,23,58,45,43,57,89,94,62,62,47,46,43,98,62,77,64,42,38,31,28,36,36,56,44,96,87,71,48,71,45,58,26,37,36,20,27,45,29,48,48,100,90,44,47,40,31,18,32,30,33,37,87,29,45,70,48,74,47,48,58,92,42,46,48,79,37,96,81,48,78,80,82,79,78,82,130

pLDDT: mean 81.7, std 16.57, range [35.0, 97.62]

Nearest PDB structures (foldseek):
  7qep-assembly1_S4  TM=7.360E-01  e=4.711E-01  Encephalitozoon cuniculi GB-M1
  6bpi-assembly1_A  TM=3.427E-01  e=1.222E-01  Homo sapiens
  6au2-assembly1_A  TM=3.185E-01  e=7.791E-02  Homo sapiens
  5ke3-assembly1_A  TM=3.224E-01  e=3.980E-01  Homo sapiens
  5kh6-assembly1_A  TM=3.113E-01  e=5.272E-01  Homo sapiens

Sequence (207 aa):
MFTYADGSPIKAGDSVLLENGQTPGTVELVVLMPSEMQAIGVEELGVMLLSPPFGRVYLPEWSLRREPLEFVSHGPSALQLIQADAASKLGLIQALGAMDNLWGRVEEACWSSVPHVAHRPATEADVTEGRAVFYIPGGSEPADFTLPCCALQRLESGESEPVVVIQAEHGPSGVILGVRPLCGGNSICMLSEVELLSGGFPLRHGT